Protein AF-A0A814AC63-F1 (afdb_monomer_lite)

Sequence (356 aa):
MIKWDLANIEVSRVNNSDFISLLNHLFNLCLITPLTIFFWASTWDIYYTYIYPNNLSLSCLITFLITNIILILSYFGEKKFQLYLDKHDKNSRKSIIFRLFYTYFLSLAYVAQWKTYWDVLNYYTYKFDYKYFIVLSIFSLFSYRYILKNSFQNYIRTCPFQLKIDHEFYTHFFVQNKIFYSKNENLQNLSNFLYFEIVDISISLFAWKGLWDLIDIGSLYLMNGSTFKSLFLTGLLGYSLYLCLIIFQAFLIRNKMCLIRRKIIEDLVYILSYLSIVAVWRTFWNGYDYFIFMIESRELIFLVTHFGIFILMVILKLDSSLYGPGGSNLIMENTYKYNQPVGKTNFDQLFEIKYF

Foldseek 3Di:
DDDDPLDPPPPPDDDCPPVVVVVLLCCQLVPVLLLLLLLLLLLLVLLCVPQPVPDLVNSLVVLQVVLLVLLLCCLVCFVVLLVVLVVDDLPDPVLLVVLLVNLLVLLSSLSSLLSSLLSVCCVVPVPDDLVVLVVLLVVLQVCCCPPPHVALVLLLLAPPSDFDQPPPSRNHDQDFDFPDDDPDSSVRSVVSSCCQSPPVSNSSSSNLVSLLSCLVVVLCVVVVNDLVSSLVVLQVQLVVLSVVLVVVVVVLVPDDDDPVVNRVVRRVSSVSSSSSSSSSSSSSSSVSVVVLVVDDPNNVVSVCSNVVSCVVCVVSRRSNSSSGSRRSSGDPDDDDPPPDPPDDDDDDDPDDPDDD

InterPro domains:
  IPR032751 Protein fuseless [PF15993] (21-321)
  IPR032751 Protein fuseless [PTHR35270] (15-355)

Structure (mmCIF, N/CA/C/O backbone):
data_AF-A0A814AC63-F1
#
_entry.id   AF-A0A814AC63-F1
#
loop_
_atom_site.group_PDB
_atom_site.id
_atom_site.type_symbol
_atom_site.label_atom_id
_atom_site.label_alt_id
_atom_site.label_comp_id
_atom_site.label_asym_id
_atom_site.label_entity_id
_atom_site.label_seq_id
_atom_site.pdbx_PDB_ins_code
_atom_site.Cartn_x
_atom_site.Cartn_y
_atom_site.Cartn_z
_atom_site.occupancy
_atom_site.B_iso_or_equiv
_atom_site.auth_seq_id
_atom_site.auth_comp_id
_atom_site.auth_asym_id
_atom_site.auth_atom_id
_atom_site.pdbx_PDB_model_num
ATOM 1 N N . MET A 1 1 ? -3.228 -1.794 29.848 1.00 22.11 1 MET A N 1
ATOM 2 C CA . MET A 1 1 ? -3.561 -3.171 29.422 1.00 22.11 1 MET A CA 1
ATOM 3 C C . MET A 1 1 ? -3.896 -3.106 27.937 1.00 22.11 1 MET A C 1
ATOM 5 O O . MET A 1 1 ? -5.006 -2.739 27.587 1.00 22.11 1 MET A O 1
ATOM 9 N N . ILE A 1 2 ? -2.890 -3.293 27.078 1.00 22.31 2 ILE A N 1
ATOM 10 C CA . ILE A 1 2 ? -3.008 -3.130 25.621 1.00 22.31 2 ILE A CA 1
ATOM 11 C C . ILE A 1 2 ? -3.702 -4.383 25.075 1.00 22.31 2 ILE A C 1
ATOM 13 O O . ILE A 1 2 ? -3.146 -5.481 25.153 1.00 22.31 2 ILE A O 1
ATOM 17 N N . LYS A 1 3 ? -4.948 -4.227 24.612 1.00 23.05 3 LYS A N 1
ATOM 18 C CA . LYS A 1 3 ? -5.662 -5.257 23.851 1.00 23.05 3 LYS A CA 1
ATOM 19 C C . LYS A 1 3 ? -4.982 -5.406 22.491 1.00 23.05 3 LYS A C 1
ATOM 21 O O . LYS A 1 3 ? -4.580 -4.429 21.871 1.00 23.05 3 LYS A O 1
ATOM 26 N N . TRP A 1 4 ? -4.812 -6.652 22.079 1.00 33.09 4 TRP A N 1
ATOM 27 C CA . TRP A 1 4 ? -4.297 -7.014 20.769 1.00 33.09 4 TRP A CA 1
ATOM 28 C C . TRP A 1 4 ? -5.382 -6.777 19.716 1.00 33.09 4 TRP A C 1
ATOM 30 O O . TRP A 1 4 ? -6.272 -7.605 19.587 1.00 33.09 4 TRP A O 1
ATOM 40 N N . ASP A 1 5 ? -5.279 -5.695 18.944 1.00 31.30 5 ASP A N 1
ATOM 41 C CA . ASP A 1 5 ? -6.142 -5.428 17.776 1.00 31.30 5 ASP A CA 1
ATOM 42 C C . ASP A 1 5 ? -5.474 -5.844 16.447 1.00 31.30 5 ASP A C 1
ATOM 44 O O . ASP A 1 5 ? -5.701 -5.246 15.400 1.00 31.30 5 ASP A O 1
ATOM 48 N N . LEU A 1 6 ? -4.622 -6.877 16.459 1.00 33.41 6 LEU A N 1
ATOM 49 C CA . LEU A 1 6 ? -4.152 -7.532 15.220 1.00 33.41 6 LEU A CA 1
ATOM 50 C C . LEU A 1 6 ? -5.062 -8.677 14.766 1.00 33.41 6 LEU A C 1
ATOM 52 O O . LEU A 1 6 ? -4.755 -9.373 13.806 1.00 33.41 6 LEU A O 1
ATOM 56 N N . ALA A 1 7 ? -6.193 -8.853 15.442 1.00 32.09 7 ALA A N 1
ATOM 57 C CA . ALA A 1 7 ? -7.259 -9.746 15.034 1.00 32.09 7 ALA A CA 1
ATOM 58 C C . ALA A 1 7 ? -8.585 -9.239 15.614 1.00 32.09 7 ALA A C 1
ATOM 60 O O . ALA A 1 7 ? -9.167 -9.882 16.480 1.00 32.09 7 ALA A O 1
ATOM 61 N N . ASN A 1 8 ? -9.098 -8.107 15.123 1.00 29.16 8 ASN A N 1
ATOM 62 C CA . ASN A 1 8 ? -10.546 -7.877 15.189 1.00 29.16 8 ASN A CA 1
ATOM 63 C C . ASN A 1 8 ? -11.221 -8.688 14.079 1.00 29.16 8 ASN A C 1
ATOM 65 O O . ASN A 1 8 ? -11.803 -8.160 13.141 1.00 29.16 8 ASN A O 1
ATOM 69 N N . ILE A 1 9 ? -11.101 -10.008 14.204 1.00 33.12 9 ILE A N 1
ATOM 70 C CA . ILE A 1 9 ? -12.209 -10.896 13.904 1.00 33.12 9 ILE A CA 1
ATOM 71 C C . ILE A 1 9 ? -12.752 -11.217 15.292 1.00 33.12 9 ILE A C 1
ATOM 73 O O . ILE A 1 9 ? -12.135 -11.979 16.037 1.00 33.12 9 ILE A O 1
ATOM 77 N N . GLU A 1 10 ? -13.864 -10.591 15.677 1.00 27.77 10 GLU A N 1
ATOM 78 C CA . GLU A 1 10 ? -14.644 -11.034 16.831 1.00 27.77 10 GLU A CA 1
ATOM 79 C C . GLU A 1 10 ? -15.161 -12.449 16.533 1.00 27.77 10 GLU A C 1
ATOM 81 O O . GLU A 1 10 ? -16.272 -12.659 16.049 1.00 27.77 10 GLU A O 1
ATOM 86 N N . VAL A 1 11 ? -14.318 -13.450 16.794 1.00 34.22 11 VAL A N 1
ATOM 87 C CA . VAL A 1 11 ? -14.690 -14.861 16.765 1.00 34.22 11 VAL A CA 1
ATOM 88 C C . VAL A 1 11 ? -15.545 -15.110 18.000 1.00 34.22 11 VAL A C 1
ATOM 90 O O . VAL A 1 11 ? -15.080 -15.517 19.067 1.00 34.22 11 VAL A O 1
ATOM 93 N N . SER A 1 12 ? -16.831 -14.819 17.862 1.00 28.48 12 SER A N 1
ATOM 94 C CA . SER A 1 12 ? -17.838 -15.269 18.803 1.00 28.48 12 SER A CA 1
ATOM 95 C C . SER A 1 12 ? -17.991 -16.796 18.695 1.00 28.48 12 SER A C 1
ATOM 97 O O . SER A 1 12 ? -18.466 -17.334 17.705 1.00 28.48 12 SER A O 1
ATOM 99 N N . ARG A 1 13 ? -17.597 -17.469 19.785 1.00 30.19 13 ARG A N 1
ATOM 100 C CA . ARG A 1 13 ? -18.026 -18.801 20.267 1.00 30.19 13 ARG A CA 1
ATOM 101 C C . ARG A 1 13 ? -17.606 -20.080 19.494 1.00 30.19 13 ARG A C 1
ATOM 103 O O . ARG A 1 13 ? -18.240 -20.499 18.542 1.00 30.19 13 ARG A O 1
ATOM 110 N N . VAL A 1 14 ? -16.673 -20.792 20.147 1.00 38.56 14 VAL A N 1
ATOM 111 C CA . VAL A 1 14 ? -16.626 -22.252 20.431 1.00 38.56 14 VAL A CA 1
ATOM 112 C C . VAL A 1 14 ? -16.228 -23.239 19.299 1.00 38.56 14 VAL A C 1
ATOM 114 O O . VAL A 1 14 ? -16.946 -23.485 18.341 1.00 38.56 14 VAL A O 1
ATOM 117 N N . ASN A 1 15 ? -15.079 -23.895 19.533 1.00 36.50 15 ASN A N 1
ATOM 118 C CA . ASN A 1 15 ? -14.587 -25.214 19.080 1.00 36.50 15 ASN A CA 1
ATOM 119 C C . ASN A 1 15 ? -14.191 -25.492 17.610 1.00 36.50 15 ASN A C 1
ATOM 121 O O . ASN A 1 15 ? -13.571 -26.525 17.383 1.00 36.50 15 ASN A O 1
ATOM 125 N N . ASN A 1 16 ? -14.393 -24.578 16.653 1.00 47.03 16 ASN A N 1
ATOM 126 C CA . ASN A 1 16 ? -13.862 -24.687 15.268 1.00 47.03 16 ASN A CA 1
ATOM 127 C C . ASN A 1 16 ? -12.927 -23.517 14.859 1.00 47.03 16 ASN A C 1
ATOM 129 O O . ASN A 1 16 ? -12.669 -23.290 13.675 1.00 47.03 16 ASN A O 1
ATOM 133 N N . SER A 1 17 ? -12.422 -22.748 15.831 1.00 66.62 17 SER A N 1
ATOM 134 C CA . SER A 1 17 ? -11.793 -21.434 15.611 1.00 66.62 17 SER A CA 1
ATOM 135 C C . SER A 1 17 ? -10.478 -21.465 14.834 1.00 66.62 17 SER A C 1
ATOM 137 O O . SER A 1 17 ? -10.251 -20.590 14.004 1.00 66.62 17 SER A O 1
ATOM 139 N N . ASP A 1 18 ? -9.617 -22.454 15.078 1.00 68.75 18 ASP A N 1
ATOM 140 C CA . ASP A 1 18 ? -8.245 -22.431 14.552 1.00 68.75 18 ASP A CA 1
ATOM 141 C C . ASP A 1 18 ? -8.218 -22.776 13.052 1.00 68.75 18 ASP A C 1
ATOM 143 O O . ASP A 1 18 ? -7.482 -22.156 12.287 1.00 68.75 18 ASP A O 1
ATOM 147 N N . PHE A 1 19 ? -9.084 -23.696 12.607 1.00 73.94 19 PHE A N 1
ATOM 148 C CA . PHE A 1 19 ? -9.216 -24.054 11.191 1.00 73.94 19 PHE A CA 1
ATOM 149 C C . PHE A 1 19 ? -9.880 -22.942 10.372 1.00 73.94 19 PHE A C 1
ATOM 151 O O . PHE A 1 19 ? -9.385 -22.594 9.305 1.00 73.94 19 PHE A O 1
ATOM 158 N N . ILE A 1 20 ? -10.957 -22.334 10.883 1.00 78.94 20 ILE A N 1
ATOM 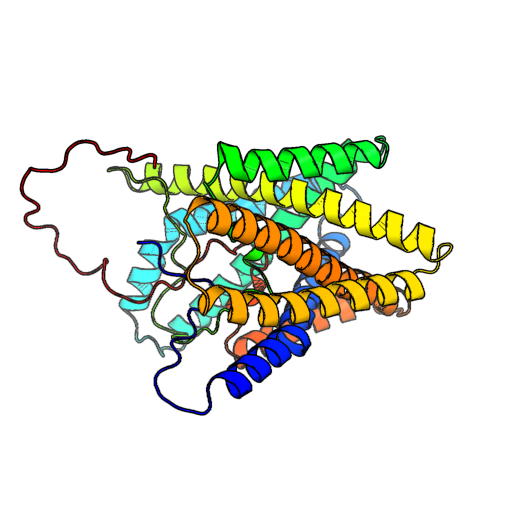159 C CA . ILE A 1 20 ? -11.605 -21.189 10.222 1.00 78.94 20 ILE A CA 1
ATOM 160 C C . ILE A 1 20 ? -10.644 -19.995 10.162 1.00 78.94 20 ILE A C 1
ATOM 162 O O . ILE A 1 20 ? -10.550 -19.333 9.132 1.00 78.94 20 ILE A O 1
ATOM 166 N N . SER A 1 21 ? -9.880 -19.750 11.230 1.00 75.56 21 SER A N 1
ATOM 167 C CA . SER A 1 21 ? -8.839 -18.720 11.246 1.00 75.56 21 SER A CA 1
ATOM 168 C C . SER A 1 21 ? -7.766 -18.983 10.185 1.00 75.56 21 SER A C 1
ATOM 170 O O . SER A 1 21 ? -7.445 -18.096 9.394 1.00 75.56 21 SER A O 1
ATOM 172 N N . LEU A 1 22 ? -7.270 -20.222 10.088 1.00 78.88 22 LEU A N 1
ATOM 173 C CA . LEU A 1 22 ? -6.313 -20.613 9.054 1.00 78.88 22 LEU A CA 1
ATOM 174 C C . LEU A 1 22 ? -6.887 -20.424 7.643 1.00 78.88 22 LEU A C 1
ATOM 176 O O . LEU A 1 22 ? -6.205 -19.875 6.781 1.00 78.88 22 LEU A O 1
ATOM 180 N N . LEU A 1 23 ? -8.138 -20.826 7.407 1.00 83.19 23 LEU A N 1
ATOM 181 C CA . LEU A 1 23 ? -8.813 -20.613 6.125 1.00 83.19 23 LEU A CA 1
ATOM 182 C C . LEU A 1 23 ? -8.952 -19.126 5.789 1.00 83.19 23 LEU A C 1
ATOM 184 O O . LEU A 1 23 ? -8.709 -18.751 4.646 1.00 83.19 23 LEU A O 1
ATOM 188 N N . ASN A 1 24 ? -9.269 -18.272 6.763 1.00 83.00 24 ASN A N 1
ATOM 189 C CA . ASN A 1 24 ? -9.330 -16.823 6.561 1.00 83.00 24 ASN A CA 1
ATOM 190 C C . ASN A 1 24 ? -7.955 -16.244 6.199 1.00 83.00 24 ASN A C 1
ATOM 192 O O . ASN A 1 24 ? -7.860 -15.403 5.305 1.00 83.00 24 ASN A O 1
ATOM 196 N N . HIS A 1 25 ? -6.883 -16.719 6.840 1.00 83.31 25 HIS A N 1
ATOM 197 C CA . HIS A 1 25 ? -5.517 -16.334 6.489 1.00 83.31 25 HIS A CA 1
ATOM 198 C C . HIS A 1 25 ? -5.140 -16.778 5.074 1.00 83.31 25 HIS A C 1
ATOM 200 O O . HIS A 1 25 ? -4.595 -15.981 4.315 1.00 83.31 25 HIS A O 1
ATOM 206 N N . LEU A 1 26 ? -5.470 -18.014 4.689 1.00 86.25 26 LEU A N 1
ATOM 207 C CA . LEU A 1 26 ? -5.233 -18.517 3.334 1.00 86.25 26 LEU A CA 1
ATOM 208 C C . LEU A 1 26 ? -6.054 -17.747 2.297 1.00 86.25 26 LEU A C 1
ATOM 210 O O . LEU A 1 26 ? -5.523 -17.365 1.261 1.00 86.25 26 LEU A O 1
ATOM 214 N N . PHE A 1 27 ? -7.319 -17.449 2.588 1.00 86.88 27 PHE A N 1
ATOM 215 C CA . PHE A 1 27 ? -8.171 -16.632 1.729 1.00 86.88 27 PHE A CA 1
ATOM 216 C C . PHE A 1 27 ? -7.593 -15.221 1.538 1.00 86.88 27 PHE A C 1
ATOM 218 O O . PHE A 1 27 ? -7.479 -14.742 0.408 1.00 86.88 27 PHE A O 1
ATOM 225 N N . ASN A 1 28 ? -7.145 -14.576 2.619 1.00 86.06 28 ASN A N 1
ATOM 226 C CA . ASN A 1 28 ? -6.517 -13.259 2.540 1.00 86.06 28 ASN A CA 1
ATOM 227 C C . ASN A 1 28 ? -5.204 -13.294 1.746 1.00 86.06 28 ASN A C 1
ATOM 229 O O . ASN A 1 28 ? -4.948 -12.429 0.911 1.00 86.06 28 ASN A O 1
ATOM 233 N N . LEU A 1 29 ? -4.374 -14.306 1.985 1.00 87.38 29 LEU A N 1
ATOM 234 C CA . LEU A 1 29 ? -3.059 -14.445 1.370 1.00 87.38 29 LEU A CA 1
ATOM 235 C C . LEU A 1 29 ? -3.131 -14.846 -0.116 1.00 87.38 29 LEU A C 1
ATOM 237 O O . LEU A 1 29 ? -2.311 -14.392 -0.911 1.00 87.38 29 LEU A O 1
ATOM 241 N N . CYS A 1 30 ? -4.083 -15.700 -0.498 1.00 90.00 30 CYS A N 1
ATOM 242 C CA . CYS A 1 30 ? -4.186 -16.253 -1.852 1.00 90.00 30 CYS A CA 1
ATOM 243 C C . CYS A 1 30 ? -5.132 -15.477 -2.769 1.00 90.00 30 CYS A C 1
ATOM 245 O O . CYS A 1 30 ? -4.968 -15.561 -3.983 1.00 90.00 30 CYS A O 1
ATOM 247 N N . LEU A 1 31 ? -6.114 -14.749 -2.226 1.00 90.94 31 LEU A N 1
ATOM 248 C CA . LEU A 1 31 ? -7.101 -14.030 -3.035 1.00 90.94 31 LEU A CA 1
ATOM 249 C C . LEU A 1 31 ? -7.038 -12.521 -2.813 1.00 90.94 31 LEU A C 1
ATOM 251 O O . LEU A 1 31 ? -6.791 -11.771 -3.752 1.00 90.94 31 LEU A O 1
ATOM 255 N N . ILE A 1 32 ? -7.216 -12.062 -1.576 1.00 89.62 32 ILE A N 1
ATOM 256 C CA . ILE A 1 32 ? -7.397 -10.627 -1.306 1.00 89.62 32 ILE A CA 1
ATOM 257 C C . ILE A 1 32 ? -6.100 -9.840 -1.496 1.00 89.62 32 ILE A C 1
ATOM 259 O O . ILE A 1 32 ? -6.108 -8.764 -2.094 1.00 89.62 32 ILE A O 1
ATOM 263 N N . THR A 1 33 ? -4.975 -10.401 -1.052 1.00 90.88 33 THR A N 1
ATOM 264 C CA . THR A 1 33 ? -3.646 -9.802 -1.229 1.00 90.88 33 THR A CA 1
ATOM 265 C C . THR A 1 33 ? -3.295 -9.639 -2.712 1.00 90.88 33 THR A C 1
ATOM 267 O O . THR A 1 33 ? -3.044 -8.501 -3.110 1.00 90.88 33 THR A O 1
ATOM 270 N N . PRO A 1 34 ? -3.350 -10.685 -3.567 1.00 94.62 34 PRO A N 1
ATOM 271 C CA . PRO A 1 34 ? -3.095 -10.522 -5.000 1.00 94.62 34 PRO A CA 1
ATOM 272 C C . PRO A 1 34 ? -4.040 -9.536 -5.683 1.00 94.62 34 PRO A C 1
ATOM 274 O O . PRO A 1 34 ? -3.576 -8.694 -6.443 1.00 94.62 34 PRO A O 1
ATOM 277 N N . LEU A 1 35 ? -5.345 -9.588 -5.382 1.00 94.50 35 LEU A N 1
ATOM 278 C CA . LEU A 1 35 ? -6.317 -8.650 -5.952 1.00 94.50 35 LEU A CA 1
ATOM 279 C C . LEU A 1 35 ? -5.962 -7.202 -5.598 1.00 94.50 35 LEU A C 1
ATOM 281 O O . LEU A 1 35 ? -5.891 -6.349 -6.477 1.00 94.50 35 LEU A O 1
ATOM 285 N N . THR A 1 36 ? -5.661 -6.930 -4.329 1.00 92.75 36 THR A N 1
ATOM 286 C CA . THR A 1 36 ? -5.261 -5.590 -3.879 1.00 92.75 36 THR A CA 1
ATOM 287 C C . THR A 1 36 ? -3.994 -5.115 -4.593 1.00 92.75 36 THR A C 1
ATOM 289 O O . THR A 1 36 ? -3.945 -3.976 -5.056 1.00 92.75 36 THR A O 1
ATOM 292 N N . ILE A 1 37 ? -2.990 -5.988 -4.738 1.00 94.62 37 ILE A N 1
ATOM 293 C CA . ILE A 1 37 ? -1.728 -5.655 -5.411 1.00 94.62 37 ILE A CA 1
ATOM 294 C C . ILE A 1 37 ? -1.949 -5.392 -6.903 1.00 94.62 37 ILE A C 1
ATOM 296 O O . ILE A 1 37 ? -1.436 -4.409 -7.420 1.00 94.62 37 ILE A O 1
ATOM 300 N N . PHE A 1 38 ? -2.742 -6.211 -7.595 1.00 96.12 38 PHE A N 1
ATOM 301 C CA . PHE A 1 38 ? -3.047 -6.007 -9.013 1.00 96.12 38 PHE A CA 1
ATOM 302 C C . PHE A 1 38 ? -3.888 -4.751 -9.257 1.00 96.12 38 PHE A C 1
ATOM 304 O O . PHE A 1 38 ? -3.668 -4.053 -10.247 1.00 96.12 38 PHE A O 1
ATOM 311 N N . PHE A 1 39 ? -4.812 -4.409 -8.353 1.00 95.62 39 PHE A N 1
ATOM 312 C CA . PHE A 1 39 ? -5.498 -3.117 -8.398 1.00 95.62 39 PHE A CA 1
ATOM 313 C C . PHE A 1 39 ? -4.497 -1.968 -8.266 1.00 95.62 39 PHE A C 1
ATOM 315 O O . PHE A 1 39 ? -4.532 -1.034 -9.062 1.00 95.62 39 PHE A O 1
ATOM 322 N N . TRP A 1 40 ? -3.577 -2.041 -7.304 1.00 95.25 40 TRP A N 1
ATOM 323 C CA . TRP A 1 40 ? -2.551 -1.016 -7.126 1.00 95.25 40 TRP A CA 1
ATOM 324 C C . TRP A 1 40 ? -1.628 -0.895 -8.342 1.00 95.25 40 TRP A C 1
ATOM 326 O O . TRP A 1 40 ? -1.465 0.213 -8.845 1.00 95.25 40 TRP A O 1
ATOM 336 N N . ALA A 1 41 ? -1.085 -2.009 -8.838 1.00 95.12 41 ALA A N 1
ATOM 337 C CA . ALA A 1 41 ? -0.183 -2.039 -9.987 1.00 95.12 41 ALA A CA 1
ATOM 338 C C . ALA A 1 41 ? -0.858 -1.480 -11.248 1.00 95.12 41 ALA A C 1
ATOM 340 O O . ALA A 1 41 ? -0.372 -0.517 -11.833 1.00 95.12 41 ALA A O 1
ATOM 341 N N . SER A 1 42 ? -2.060 -1.966 -11.579 1.00 95.81 42 SER A N 1
ATOM 342 C CA . SER A 1 42 ? -2.832 -1.449 -12.718 1.00 95.81 42 SER A CA 1
ATOM 343 C C . SER A 1 42 ? -3.158 0.043 -12.601 1.00 95.81 42 SER A C 1
ATOM 345 O O . SER A 1 42 ? -3.047 0.780 -13.577 1.00 95.81 42 SER A O 1
ATOM 347 N N . THR A 1 43 ? -3.532 0.521 -11.410 1.00 95.69 43 THR A N 1
ATOM 348 C CA . THR A 1 43 ? -3.801 1.949 -11.165 1.00 95.69 43 THR A CA 1
ATOM 349 C C . THR A 1 43 ? -2.537 2.791 -11.340 1.00 95.69 43 THR A C 1
ATOM 351 O O . THR A 1 43 ? -2.579 3.882 -11.910 1.00 95.69 43 THR A O 1
ATOM 354 N N . TRP A 1 44 ? -1.403 2.282 -10.864 1.00 94.50 44 TRP A N 1
ATOM 355 C CA . TRP A 1 44 ? -0.105 2.928 -11.000 1.00 94.50 44 TRP A CA 1
ATOM 356 C C . TRP A 1 44 ? 0.301 3.062 -12.475 1.00 94.50 44 TRP A C 1
ATOM 358 O O . TRP A 1 44 ? 0.721 4.142 -12.901 1.00 94.50 44 TRP A O 1
ATOM 368 N N . ASP A 1 45 ? 0.081 2.017 -13.274 1.00 93.56 45 ASP A N 1
ATOM 369 C CA . ASP A 1 45 ? 0.340 2.021 -14.717 1.00 93.56 45 ASP A CA 1
ATOM 370 C C . ASP A 1 45 ? -0.619 2.926 -15.500 1.00 93.56 45 ASP A C 1
ATOM 372 O O . ASP A 1 45 ? -0.197 3.620 -16.429 1.00 93.56 45 ASP A O 1
ATOM 376 N N . ILE A 1 46 ? -1.893 3.005 -15.098 1.00 94.44 46 ILE A N 1
ATOM 377 C CA . ILE A 1 46 ? -2.853 3.989 -15.632 1.00 94.44 46 ILE A CA 1
ATOM 378 C C . ILE A 1 46 ? -2.308 5.406 -15.433 1.00 94.44 46 ILE A C 1
ATOM 380 O O . ILE A 1 46 ? -2.356 6.220 -16.359 1.00 94.44 46 ILE A O 1
ATOM 384 N N . TYR A 1 47 ? -1.744 5.710 -14.261 1.00 93.56 47 TYR A N 1
ATOM 385 C CA . TYR A 1 47 ? -1.140 7.017 -14.020 1.00 93.56 47 TYR A CA 1
ATOM 386 C C . TYR A 1 47 ? 0.079 7.280 -14.901 1.00 93.56 47 TYR A C 1
ATOM 388 O O . TYR A 1 47 ? 0.186 8.381 -15.439 1.00 93.56 47 TYR A O 1
ATOM 396 N N . TYR A 1 48 ? 0.972 6.306 -15.096 1.00 91.06 48 TYR A N 1
ATOM 397 C CA . TYR A 1 48 ? 2.096 6.485 -16.023 1.00 91.06 48 TYR A CA 1
ATOM 398 C C . TYR A 1 48 ? 1.653 6.638 -17.478 1.00 91.06 48 TYR A C 1
ATOM 400 O O . TYR A 1 48 ? 2.275 7.393 -18.219 1.00 91.06 48 TYR A O 1
ATOM 408 N N . THR A 1 49 ? 0.580 5.959 -17.878 1.00 91.38 49 THR A N 1
ATOM 409 C CA . THR A 1 49 ? 0.083 5.977 -19.257 1.00 91.38 49 THR A CA 1
ATOM 410 C C . THR A 1 49 ? -0.623 7.295 -19.579 1.00 91.38 49 THR A C 1
ATOM 412 O O . THR A 1 49 ? -0.356 7.907 -20.613 1.00 91.38 49 THR A O 1
ATOM 415 N N . TYR A 1 50 ? -1.503 7.769 -18.690 1.00 90.56 50 TYR A N 1
ATOM 416 C CA . TYR A 1 50 ? -2.413 8.877 -18.997 1.00 90.56 50 TYR A CA 1
ATOM 417 C C . TYR A 1 50 ? -2.055 10.217 -18.331 1.00 90.56 50 TYR A C 1
ATOM 419 O O . TYR A 1 50 ? -2.472 11.261 -18.836 1.00 90.56 50 TYR A O 1
ATOM 427 N N . ILE A 1 51 ? -1.282 10.249 -17.235 1.00 88.81 51 ILE A N 1
ATOM 428 C CA . ILE A 1 51 ? -0.935 11.507 -16.543 1.00 88.81 51 ILE A CA 1
ATOM 429 C C . ILE A 1 51 ? 0.468 11.975 -16.935 1.00 88.81 51 ILE A C 1
ATOM 431 O O . ILE A 1 51 ? 1.462 11.607 -16.309 1.00 88.81 51 ILE A O 1
ATOM 435 N N . TYR A 1 52 ? 0.535 12.867 -17.929 1.00 84.38 52 TYR A N 1
ATOM 436 C CA . TYR A 1 52 ? 1.767 13.536 -18.382 1.00 84.38 52 TYR A CA 1
ATOM 437 C C . TYR A 1 52 ? 2.969 12.580 -18.550 1.00 84.38 52 TYR A C 1
ATOM 439 O O . TYR A 1 52 ? 4.017 12.808 -17.938 1.00 84.38 52 TYR A O 1
ATOM 447 N N . PRO A 1 53 ? 2.860 11.548 -19.411 1.00 84.94 53 PRO A N 1
ATOM 448 C CA . PRO A 1 53 ? 3.874 10.492 -19.549 1.00 84.94 53 PRO A CA 1
ATOM 449 C C . PRO A 1 53 ? 5.277 11.023 -19.889 1.00 84.94 53 PRO A C 1
ATOM 451 O O . PRO A 1 53 ? 6.285 10.457 -19.482 1.00 84.94 53 PRO A O 1
ATOM 454 N N . ASN A 1 54 ? 5.355 12.153 -20.598 1.00 88.75 54 ASN A N 1
ATOM 455 C CA . ASN A 1 54 ? 6.616 12.714 -21.091 1.00 88.75 54 ASN A CA 1
ATOM 456 C C . ASN A 1 54 ? 7.314 13.663 -20.103 1.00 88.75 54 ASN A C 1
ATOM 458 O O . ASN A 1 54 ? 8.415 14.132 -20.383 1.00 88.75 54 ASN A O 1
ATOM 462 N N . ASN A 1 55 ? 6.681 14.009 -18.979 1.00 89.38 55 ASN A N 1
ATOM 463 C CA . ASN A 1 55 ? 7.244 14.955 -18.018 1.00 89.38 55 ASN A CA 1
ATOM 464 C C . ASN A 1 55 ? 6.987 14.483 -16.587 1.00 89.38 55 ASN A C 1
ATOM 466 O O . ASN A 1 55 ? 5.966 14.817 -15.983 1.00 89.38 55 ASN A O 1
ATOM 470 N N . LEU A 1 56 ? 7.955 13.739 -16.045 1.00 87.69 56 LEU A N 1
ATOM 471 C CA . LEU A 1 56 ? 7.881 13.173 -14.699 1.00 87.69 56 LEU A CA 1
ATOM 472 C C . LEU A 1 56 ? 7.636 14.251 -13.635 1.00 87.69 56 LEU A C 1
ATOM 474 O O . LEU A 1 56 ? 6.766 14.081 -12.789 1.00 87.69 56 LEU A O 1
ATOM 478 N N . SER A 1 57 ? 8.340 15.384 -13.701 1.00 89.31 57 SER A N 1
ATOM 479 C CA . SER A 1 57 ? 8.202 16.465 -12.715 1.00 89.31 57 SER A CA 1
ATOM 480 C C . SER A 1 57 ? 6.787 17.044 -12.693 1.00 89.31 57 SER A C 1
ATOM 482 O O . SER A 1 57 ? 6.218 17.254 -11.622 1.00 89.31 57 SER A O 1
ATOM 484 N N . LEU A 1 58 ? 6.202 17.273 -13.873 1.00 90.00 58 LEU A N 1
ATOM 485 C CA . LEU A 1 58 ? 4.836 17.776 -13.997 1.00 90.00 58 LEU A CA 1
ATOM 486 C C . LEU A 1 58 ? 3.807 16.718 -13.571 1.00 90.00 58 LEU A C 1
ATOM 488 O O . LEU A 1 58 ? 2.857 17.050 -12.864 1.00 90.00 58 LEU A O 1
ATOM 492 N N . SER A 1 59 ? 4.023 15.452 -13.949 1.00 90.56 59 SER A N 1
ATOM 493 C CA . SER A 1 59 ? 3.180 14.324 -13.537 1.00 90.56 59 SER A CA 1
ATOM 494 C C . SER A 1 59 ? 3.149 14.197 -12.012 1.00 90.56 59 SER A C 1
ATOM 496 O O . SER A 1 59 ? 2.067 14.173 -11.424 1.00 90.56 59 SER A O 1
ATOM 498 N N . CYS A 1 60 ? 4.314 14.220 -11.355 1.00 90.25 60 CYS A N 1
ATOM 499 C CA . CYS A 1 60 ? 4.424 14.196 -9.898 1.00 90.25 60 CYS A CA 1
ATOM 500 C C . CYS A 1 60 ? 3.731 15.402 -9.263 1.00 90.25 60 CYS A C 1
ATOM 502 O O . CYS A 1 60 ? 2.926 15.227 -8.358 1.00 90.25 60 CYS A O 1
ATOM 504 N N . LEU A 1 61 ? 3.981 16.625 -9.740 1.00 90.81 61 LEU A N 1
ATOM 505 C CA . LEU A 1 61 ? 3.372 17.823 -9.155 1.00 90.81 61 LEU A CA 1
ATOM 506 C C . LEU A 1 61 ? 1.839 17.782 -9.224 1.00 90.81 61 LEU A C 1
ATOM 508 O O . LEU A 1 61 ? 1.164 18.053 -8.233 1.00 90.81 61 LEU A O 1
ATOM 512 N N . ILE A 1 62 ? 1.281 17.429 -10.382 1.00 91.31 62 ILE A N 1
ATOM 513 C CA . ILE A 1 62 ? -0.171 17.390 -10.584 1.00 91.31 62 ILE A CA 1
ATOM 514 C C . ILE A 1 62 ? -0.798 16.257 -9.776 1.00 91.31 62 ILE A C 1
ATOM 516 O O . ILE A 1 62 ? -1.791 16.480 -9.082 1.00 91.31 62 ILE A O 1
ATOM 520 N N . THR A 1 63 ? -0.189 15.070 -9.805 1.00 91.69 63 THR A N 1
ATOM 521 C CA . THR A 1 63 ? -0.649 13.917 -9.021 1.00 91.69 63 THR A CA 1
ATOM 522 C C . THR A 1 63 ? -0.609 14.236 -7.526 1.00 91.69 63 THR A C 1
ATOM 524 O O . THR A 1 63 ? -1.594 13.996 -6.830 1.00 91.69 63 THR A O 1
ATOM 527 N N . PHE A 1 64 ? 0.460 14.876 -7.041 1.00 91.50 64 PHE A N 1
ATOM 528 C CA . PHE A 1 64 ? 0.585 15.342 -5.660 1.00 91.50 64 PHE A CA 1
ATOM 529 C C . PHE A 1 64 ? -0.534 16.315 -5.280 1.00 91.50 64 PHE A C 1
ATOM 531 O O . PHE A 1 64 ? -1.198 16.116 -4.264 1.00 91.50 64 PHE A O 1
ATOM 538 N N . LEU A 1 65 ? -0.763 17.358 -6.084 1.00 93.00 65 LEU A N 1
ATOM 539 C CA . LEU A 1 65 ? -1.764 18.383 -5.785 1.00 93.00 65 LEU A CA 1
ATOM 540 C C . LEU A 1 65 ? -3.179 17.804 -5.757 1.00 93.00 65 LEU A C 1
ATOM 542 O O . LEU A 1 65 ? -3.890 17.999 -4.773 1.00 93.00 65 LEU A O 1
ATOM 546 N N . ILE A 1 66 ? -3.575 17.061 -6.795 1.00 92.12 66 ILE A N 1
ATOM 547 C CA . ILE A 1 66 ? -4.911 16.452 -6.884 1.00 92.12 66 ILE A CA 1
ATOM 548 C C . ILE A 1 66 ? -5.147 15.521 -5.695 1.00 92.12 66 ILE A C 1
ATOM 550 O O . ILE A 1 66 ? -6.178 15.602 -5.029 1.00 92.12 66 ILE A O 1
ATOM 554 N N . THR A 1 67 ? -4.164 14.680 -5.391 1.00 92.25 67 THR A N 1
ATOM 555 C CA . THR A 1 67 ? -4.249 13.710 -4.300 1.00 92.25 67 THR A CA 1
ATOM 556 C C . THR A 1 67 ? -4.404 14.384 -2.944 1.00 92.25 67 THR A C 1
ATOM 558 O O . THR A 1 67 ? -5.325 14.061 -2.197 1.00 92.25 67 THR A O 1
ATOM 561 N N . ASN A 1 68 ? -3.559 15.371 -2.634 1.00 91.50 68 ASN A N 1
ATOM 562 C CA . ASN A 1 68 ? -3.637 16.086 -1.361 1.00 91.50 68 ASN A CA 1
ATOM 563 C C . ASN A 1 68 ? -4.929 16.904 -1.238 1.00 91.50 68 ASN A C 1
ATOM 565 O O . ASN A 1 68 ? -5.443 17.042 -0.132 1.00 91.50 68 ASN A O 1
ATOM 569 N N . ILE A 1 69 ? -5.491 17.400 -2.348 1.00 93.69 69 ILE A N 1
ATOM 570 C CA . ILE A 1 69 ? -6.812 18.044 -2.356 1.00 93.69 69 ILE A CA 1
ATOM 571 C C . ILE A 1 69 ? -7.913 17.031 -2.015 1.00 93.69 69 ILE A C 1
ATOM 573 O O . ILE A 1 69 ? -8.764 17.321 -1.178 1.00 93.69 69 ILE A O 1
ATOM 577 N N . ILE A 1 70 ? -7.907 15.839 -2.616 1.00 91.88 70 ILE A N 1
ATOM 578 C CA . ILE A 1 70 ? -8.904 14.799 -2.308 1.00 91.88 70 ILE A CA 1
ATOM 579 C C . ILE A 1 70 ? -8.810 14.392 -0.832 1.00 91.88 70 ILE A C 1
ATOM 581 O O . ILE A 1 70 ? -9.827 14.358 -0.137 1.00 91.88 70 ILE A O 1
ATOM 585 N N . LEU A 1 71 ? -7.594 14.148 -0.339 1.00 90.19 71 LEU A N 1
ATOM 586 C CA . LEU A 1 71 ? -7.354 13.735 1.042 1.00 90.19 71 LEU A CA 1
ATOM 587 C C . LEU A 1 71 ? -7.713 14.847 2.035 1.00 90.19 71 LEU A C 1
ATOM 589 O O . LEU A 1 71 ? -8.444 14.605 2.987 1.00 90.19 71 LEU A O 1
ATOM 593 N N . ILE A 1 72 ? -7.307 16.101 1.822 1.00 91.50 72 ILE A N 1
ATOM 594 C CA . ILE A 1 72 ? -7.695 17.171 2.753 1.00 91.50 72 ILE A CA 1
ATOM 595 C C . ILE A 1 72 ? -9.219 17.370 2.761 1.00 91.50 72 ILE A C 1
ATOM 597 O O . ILE A 1 72 ? -9.817 17.543 3.823 1.00 91.50 72 ILE A O 1
ATOM 601 N N . LEU A 1 73 ? -9.887 17.262 1.608 1.00 90.69 73 LEU A N 1
ATOM 602 C CA . LEU A 1 73 ? -11.347 17.303 1.549 1.00 90.69 73 LEU A CA 1
ATOM 603 C C . LEU A 1 73 ? -11.985 16.137 2.308 1.00 90.69 73 LEU A C 1
ATOM 605 O O . LEU A 1 73 ? -13.041 16.334 2.910 1.00 90.69 73 LEU A O 1
ATOM 609 N N . SER A 1 74 ? -11.356 14.959 2.346 1.00 87.06 74 SER A N 1
ATOM 610 C CA . SER A 1 74 ? -11.841 13.847 3.161 1.00 87.06 74 SER A CA 1
ATOM 611 C C . SER A 1 74 ? -11.729 14.160 4.660 1.00 87.06 74 SER A C 1
ATOM 613 O O . SER A 1 74 ? -12.729 14.000 5.355 1.00 87.06 74 SER A O 1
ATOM 615 N N . TYR A 1 75 ? -10.615 14.741 5.132 1.00 86.38 75 TYR A N 1
ATOM 616 C CA . TYR A 1 75 ? -10.429 15.165 6.537 1.00 86.38 75 TYR A CA 1
ATOM 617 C C . TYR A 1 75 ? -11.457 16.203 7.004 1.00 86.38 75 TYR A C 1
ATOM 619 O O . TYR A 1 75 ? -11.984 16.123 8.115 1.00 86.38 75 TYR A O 1
ATOM 627 N N . PHE A 1 76 ? -11.756 17.203 6.174 1.00 89.00 76 PHE A N 1
ATOM 628 C CA . PHE A 1 76 ? -12.714 18.258 6.528 1.00 89.00 76 PHE A CA 1
ATOM 629 C C . PHE A 1 76 ? -14.173 17.879 6.227 1.00 89.00 76 PHE A C 1
ATOM 631 O O . PHE A 1 76 ? -15.100 18.450 6.812 1.00 89.00 76 PHE A O 1
ATOM 638 N N . GLY A 1 77 ? -14.385 16.943 5.303 1.00 84.88 77 GLY A N 1
ATOM 639 C CA . GLY A 1 77 ? -15.696 16.498 4.844 1.00 84.88 77 GLY A CA 1
ATOM 640 C C . GLY A 1 77 ? -16.283 15.344 5.650 1.00 84.88 77 GLY A C 1
ATOM 641 O O . GLY A 1 77 ? -17.506 15.262 5.736 1.00 84.88 77 GLY A O 1
ATOM 642 N N . GLU A 1 78 ? -15.453 14.506 6.283 1.00 79.94 78 GLU A N 1
ATOM 643 C CA . GLU A 1 78 ? -15.836 13.247 6.948 1.00 79.94 78 GLU A CA 1
ATOM 644 C C . GLU A 1 78 ? -17.125 13.368 7.777 1.00 79.94 78 GLU A C 1
ATOM 646 O O . GLU A 1 78 ? -18.133 12.729 7.478 1.00 79.94 78 GLU A O 1
ATOM 651 N N . LYS A 1 79 ? -17.140 14.266 8.770 1.00 78.25 79 LYS A N 1
ATOM 652 C CA . LYS A 1 79 ? -18.288 14.462 9.669 1.00 78.25 79 LYS A CA 1
ATOM 653 C C . LYS A 1 79 ? -19.533 14.955 8.936 1.00 78.25 79 LYS A C 1
ATOM 655 O O . LYS A 1 79 ? -20.644 14.542 9.254 1.00 78.25 79 LYS A O 1
ATOM 660 N N . LYS A 1 80 ? -19.371 15.849 7.956 1.00 81.94 80 LYS A N 1
ATOM 661 C CA . LYS A 1 80 ? -20.500 16.382 7.177 1.00 81.94 80 LYS A CA 1
ATOM 662 C C . LYS A 1 80 ? -21.095 15.305 6.279 1.00 81.94 80 LYS A C 1
ATOM 664 O O . LYS A 1 80 ? -22.316 15.203 6.200 1.00 81.94 80 LYS A O 1
ATOM 669 N N . PHE A 1 81 ? -20.249 14.500 5.639 1.00 79.94 81 PHE A N 1
ATOM 670 C CA . PHE A 1 81 ? -20.680 13.382 4.810 1.00 79.94 81 PHE A CA 1
ATOM 671 C C . PHE A 1 81 ? -21.377 12.317 5.652 1.00 79.94 81 PHE A C 1
ATOM 673 O O . PHE A 1 81 ? -22.472 11.893 5.287 1.00 79.94 81 PHE A O 1
ATOM 680 N N . GLN A 1 82 ? -20.823 11.972 6.817 1.00 76.19 82 GLN A N 1
ATOM 681 C CA . GLN A 1 82 ? -21.447 11.046 7.761 1.00 76.19 82 GLN A CA 1
ATOM 682 C C . GLN A 1 82 ? -22.829 11.535 8.199 1.00 76.19 82 GLN A C 1
ATOM 684 O O . GLN A 1 82 ? -23.805 10.815 8.025 1.00 76.19 82 GLN A O 1
ATOM 689 N N . LEU A 1 83 ? -22.950 12.788 8.648 1.00 77.81 83 LEU A N 1
ATOM 690 C CA . LEU A 1 83 ? -24.239 13.368 9.040 1.00 77.81 83 LEU A CA 1
ATOM 691 C C . LEU A 1 83 ? -25.246 13.442 7.883 1.00 77.81 83 LEU A C 1
ATOM 693 O O . LEU A 1 83 ? -26.450 13.350 8.113 1.00 77.81 83 LEU A O 1
ATOM 697 N N . TYR A 1 84 ? -24.784 13.656 6.649 1.00 79.50 84 TYR A N 1
ATOM 698 C CA . TYR A 1 84 ? -25.651 13.643 5.472 1.00 79.50 84 TYR A CA 1
ATOM 699 C C . TYR A 1 84 ? -26.182 12.235 5.187 1.00 79.50 84 TYR A C 1
ATOM 701 O O . TYR A 1 84 ? -27.378 12.074 4.950 1.00 79.50 84 TYR A O 1
ATOM 709 N N . LEU A 1 85 ? -25.324 11.215 5.252 1.00 74.12 85 LEU A N 1
ATOM 710 C CA . LEU A 1 85 ? -25.739 9.833 5.027 1.00 74.12 85 LEU A CA 1
ATOM 711 C C . LEU A 1 85 ? -26.573 9.265 6.173 1.00 74.12 85 LEU A C 1
ATOM 713 O O . LEU A 1 85 ? -27.504 8.523 5.891 1.00 74.12 85 LEU A O 1
ATOM 717 N N . ASP A 1 86 ? -26.312 9.653 7.421 1.00 73.62 86 ASP A N 1
ATOM 718 C CA . ASP A 1 86 ? -27.102 9.227 8.586 1.00 73.62 86 ASP A CA 1
ATOM 719 C C . ASP A 1 86 ? -28.546 9.750 8.544 1.00 73.62 86 ASP A C 1
ATOM 721 O O . ASP A 1 86 ? -29.447 9.146 9.121 1.00 73.62 86 ASP A O 1
ATOM 725 N N . LYS A 1 87 ? -28.788 10.864 7.838 1.00 75.75 87 LYS A N 1
ATOM 726 C CA . LYS A 1 87 ? -30.142 11.383 7.576 1.00 75.75 87 LYS A CA 1
ATOM 727 C C . LYS A 1 87 ? -30.898 10.583 6.517 1.00 75.75 87 LYS A C 1
ATOM 729 O O . LYS A 1 87 ? -32.117 10.714 6.417 1.00 75.75 87 LYS A O 1
ATOM 734 N N . HIS A 1 88 ? -30.193 9.816 5.695 1.00 71.81 88 HIS A N 1
ATOM 735 C CA . HIS A 1 88 ? -30.782 8.975 4.667 1.00 71.81 88 HIS A CA 1
ATOM 736 C C . HIS A 1 88 ? -30.832 7.522 5.139 1.00 71.81 88 HIS A C 1
ATOM 738 O O . HIS A 1 88 ? -30.063 7.097 5.996 1.00 71.81 88 HIS A O 1
ATOM 744 N N . ASP A 1 89 ? -31.745 6.734 4.569 1.00 70.06 89 ASP A N 1
ATOM 745 C CA . ASP A 1 89 ? -31.740 5.299 4.828 1.00 70.06 89 ASP A CA 1
ATOM 746 C C . ASP A 1 89 ? -30.386 4.717 4.388 1.00 70.06 89 ASP A C 1
ATOM 748 O O . ASP A 1 89 ? -29.910 4.983 3.273 1.00 70.06 89 ASP A O 1
ATOM 752 N N . LYS A 1 90 ? -29.770 3.931 5.274 1.00 67.38 90 LYS A N 1
ATOM 753 C CA . LYS A 1 90 ? -28.462 3.295 5.085 1.00 67.38 90 LYS A CA 1
ATOM 754 C C . LYS A 1 90 ? -28.427 2.478 3.790 1.00 67.38 90 LYS A C 1
ATOM 756 O O . LYS A 1 90 ? -27.430 2.521 3.071 1.00 67.38 90 LYS A O 1
ATOM 761 N N . ASN A 1 91 ? -29.561 1.862 3.447 1.00 70.31 91 ASN A N 1
ATOM 762 C CA . ASN A 1 91 ? -29.756 1.047 2.247 1.00 70.31 91 ASN A CA 1
ATOM 763 C C . ASN A 1 91 ? -30.295 1.831 1.038 1.00 70.31 91 ASN A C 1
ATOM 765 O O . ASN A 1 91 ? -30.583 1.249 -0.011 1.00 70.31 91 ASN A O 1
ATOM 769 N N . SER A 1 92 ? -30.451 3.154 1.144 1.00 80.06 92 SER A N 1
ATOM 770 C CA . SER A 1 92 ? -30.881 3.963 0.007 1.00 80.06 92 SER A CA 1
ATOM 771 C C . SER A 1 92 ? -29.841 3.898 -1.113 1.00 80.06 92 SER A C 1
ATOM 773 O O . SER A 1 92 ? -28.642 4.053 -0.883 1.00 80.06 92 SER A O 1
ATOM 775 N N . ARG A 1 93 ? -30.299 3.750 -2.365 1.00 81.19 93 ARG A N 1
ATOM 776 C CA . ARG A 1 93 ? -29.413 3.723 -3.547 1.00 81.19 93 ARG A CA 1
ATOM 777 C C . ARG A 1 93 ? -28.437 4.905 -3.576 1.00 81.19 93 ARG A C 1
ATOM 779 O O . ARG A 1 93 ? -27.291 4.737 -3.967 1.00 81.19 93 ARG A O 1
ATOM 786 N N . LYS A 1 94 ? -28.877 6.084 -3.120 1.00 81.81 94 LYS A N 1
ATOM 787 C CA . LYS A 1 94 ? -28.047 7.295 -3.034 1.00 81.81 94 LYS A CA 1
ATOM 788 C C . LYS A 1 94 ? -26.892 7.142 -2.040 1.00 81.81 94 LYS A C 1
ATOM 790 O O . LYS A 1 94 ? -25.770 7.488 -2.389 1.00 81.81 94 LYS A O 1
ATOM 795 N N . SER A 1 95 ? -27.153 6.598 -0.847 1.00 78.62 95 SER A N 1
ATOM 796 C CA . SER A 1 95 ? -26.120 6.318 0.163 1.00 78.62 95 SER A CA 1
ATOM 797 C C . SER A 1 95 ? -25.088 5.320 -0.361 1.00 78.62 95 SER A C 1
ATOM 799 O O . SER A 1 95 ? -23.890 5.572 -0.271 1.00 78.62 95 SER A O 1
ATOM 801 N N . ILE A 1 96 ? -25.552 4.237 -0.994 1.00 79.88 96 ILE A N 1
ATOM 802 C CA . ILE A 1 96 ? -24.680 3.202 -1.565 1.00 79.88 96 ILE A CA 1
ATOM 803 C C . ILE A 1 96 ? -23.777 3.794 -2.650 1.00 79.88 96 ILE A C 1
ATOM 805 O O . ILE A 1 96 ? -22.560 3.669 -2.572 1.00 79.88 96 ILE A O 1
ATOM 809 N N . ILE A 1 97 ? -24.360 4.489 -3.631 1.00 84.62 97 ILE A N 1
ATOM 810 C CA . ILE A 1 97 ? -23.607 5.098 -4.733 1.00 84.62 97 ILE A CA 1
ATOM 811 C C . ILE A 1 97 ? -22.583 6.106 -4.199 1.00 84.62 97 ILE A C 1
ATOM 813 O O . ILE A 1 97 ? -21.431 6.089 -4.624 1.00 84.62 97 ILE A O 1
ATOM 817 N N . PHE A 1 98 ? -22.970 6.955 -3.243 1.00 84.50 98 PHE A N 1
ATOM 818 C CA . PHE A 1 98 ? -22.059 7.942 -2.668 1.00 84.50 98 PHE A CA 1
ATOM 819 C C . PHE A 1 98 ? -20.875 7.287 -1.944 1.00 84.50 98 PHE A C 1
ATOM 821 O O . PHE A 1 98 ? -19.738 7.711 -2.137 1.00 84.50 98 PHE A O 1
ATOM 828 N N . ARG A 1 99 ? -21.120 6.237 -1.147 1.00 79.50 99 ARG A N 1
ATOM 829 C CA . ARG A 1 99 ? -20.058 5.483 -0.457 1.00 79.50 99 ARG A CA 1
ATOM 830 C C . ARG A 1 99 ? -19.111 4.811 -1.447 1.00 79.50 99 ARG A C 1
ATOM 832 O O . ARG A 1 99 ? -17.906 4.927 -1.276 1.00 79.50 99 ARG A O 1
ATOM 839 N N . LEU A 1 100 ? -19.641 4.201 -2.510 1.00 84.94 100 LEU A N 1
ATOM 840 C CA . LEU A 1 100 ? -18.827 3.579 -3.559 1.00 84.94 100 LEU A CA 1
ATOM 841 C C . LEU A 1 100 ? -17.904 4.589 -4.241 1.00 84.94 100 LEU A C 1
ATOM 843 O O . LEU A 1 100 ? -16.712 4.330 -4.377 1.00 84.94 100 LEU A O 1
ATOM 847 N N . PHE A 1 101 ? -18.429 5.756 -4.629 1.00 87.38 101 PHE A N 1
ATOM 848 C CA . PHE A 1 101 ? -17.598 6.817 -5.199 1.00 87.38 101 PHE A CA 1
ATOM 849 C C . PHE A 1 101 ? -16.547 7.305 -4.205 1.00 87.38 101 PHE A C 1
ATOM 851 O O . PHE A 1 101 ? -15.392 7.480 -4.582 1.00 87.38 101 PHE A O 1
ATOM 858 N N . TYR A 1 102 ? -16.928 7.500 -2.943 1.00 85.44 102 TYR A N 1
ATOM 859 C CA . TYR A 1 102 ? -16.002 7.936 -1.907 1.00 85.44 102 TYR A CA 1
ATOM 860 C C . TYR A 1 102 ? -14.850 6.940 -1.716 1.00 85.44 102 TYR A C 1
ATOM 862 O O . TYR A 1 102 ? -13.694 7.347 -1.807 1.00 85.44 102 TYR A O 1
ATOM 870 N N . THR A 1 103 ? -15.144 5.646 -1.535 1.00 84.56 103 THR A N 1
ATOM 871 C CA . THR A 1 103 ? -14.115 4.602 -1.412 1.00 84.56 103 THR A CA 1
ATOM 872 C C . THR A 1 103 ? -13.244 4.534 -2.664 1.00 84.56 103 THR A C 1
ATOM 874 O O . THR A 1 103 ? -12.018 4.499 -2.564 1.00 84.56 103 THR A O 1
ATOM 877 N N . TYR A 1 104 ? -13.849 4.586 -3.853 1.00 90.56 104 TYR A N 1
ATOM 878 C CA . TYR A 1 104 ? -13.114 4.548 -5.113 1.00 90.56 104 TYR A CA 1
ATOM 879 C C . TYR A 1 104 ? -12.114 5.705 -5.233 1.00 90.56 104 TYR A C 1
ATOM 881 O O . TYR A 1 104 ? -10.917 5.470 -5.395 1.00 90.56 104 TYR A O 1
ATOM 889 N N . PHE A 1 105 ? -12.566 6.953 -5.077 1.00 90.94 105 PHE A N 1
ATOM 890 C CA . PHE A 1 105 ? -11.687 8.122 -5.178 1.00 90.94 105 PHE A CA 1
ATOM 891 C C . PHE A 1 105 ? -10.617 8.150 -4.092 1.00 90.94 105 PHE A C 1
ATOM 893 O O . PHE A 1 105 ? -9.495 8.578 -4.356 1.00 90.94 105 PHE A O 1
ATOM 900 N N . LEU A 1 106 ? -10.937 7.676 -2.889 1.00 88.25 106 LEU A N 1
ATOM 901 C CA . LEU A 1 106 ? -9.971 7.602 -1.805 1.00 88.25 106 LEU A CA 1
ATOM 902 C C . LEU A 1 106 ? -8.901 6.532 -2.080 1.00 88.25 106 LEU A C 1
ATOM 904 O O . LEU A 1 106 ? -7.721 6.778 -1.848 1.00 88.25 106 LEU A O 1
ATOM 908 N N . SER A 1 107 ? -9.281 5.385 -2.655 1.00 89.62 107 SER A N 1
ATOM 909 C CA . SER A 1 107 ? -8.325 4.358 -3.094 1.00 89.62 107 SER A CA 1
ATOM 910 C C . SER A 1 107 ? -7.394 4.869 -4.197 1.00 89.62 107 SER A C 1
ATOM 912 O O . SER A 1 107 ? -6.180 4.707 -4.086 1.00 89.62 107 SER A O 1
ATOM 914 N N . LEU A 1 108 ? -7.932 5.585 -5.190 1.00 93.12 108 LEU A N 1
ATOM 915 C CA . LEU A 1 108 ? -7.143 6.252 -6.227 1.00 93.12 108 LEU A CA 1
ATOM 916 C C . LEU A 1 108 ? -6.167 7.269 -5.625 1.00 93.12 108 LEU A C 1
ATOM 918 O O . LEU A 1 108 ? -4.985 7.258 -5.961 1.00 93.12 108 LEU A O 1
ATOM 922 N N . ALA A 1 109 ? -6.641 8.110 -4.701 1.00 92.75 109 ALA A N 1
ATOM 923 C CA . ALA A 1 109 ? -5.811 9.103 -4.028 1.00 92.75 109 ALA A CA 1
ATOM 924 C C . ALA A 1 109 ? -4.637 8.450 -3.280 1.00 92.75 109 ALA A C 1
ATOM 926 O O . ALA A 1 109 ? -3.501 8.887 -3.440 1.00 92.75 109 ALA A O 1
ATOM 927 N N . TYR A 1 110 ? -4.856 7.362 -2.536 1.00 90.75 110 TYR A N 1
ATOM 928 C CA . TYR A 1 110 ? -3.756 6.684 -1.841 1.00 90.75 110 TYR A CA 1
ATOM 929 C C . TYR A 1 110 ? -2.724 6.068 -2.790 1.00 90.75 110 TYR A C 1
ATOM 931 O O . TYR A 1 110 ? -1.523 6.211 -2.544 1.00 90.75 110 TYR A O 1
ATOM 939 N N . VAL A 1 111 ? -3.155 5.441 -3.892 1.00 93.19 111 VAL A N 1
ATOM 940 C CA . VAL A 1 111 ? -2.217 4.929 -4.908 1.00 93.19 111 VAL A CA 1
ATOM 941 C C . VAL A 1 111 ? -1.416 6.082 -5.521 1.00 93.19 111 VAL A C 1
ATOM 943 O O . VAL A 1 111 ? -0.193 6.009 -5.625 1.00 93.19 111 VAL A O 1
ATOM 946 N N . ALA A 1 112 ? -2.088 7.176 -5.879 1.00 93.56 112 ALA A N 1
ATOM 947 C CA . ALA A 1 112 ? -1.481 8.365 -6.467 1.00 93.56 112 ALA A CA 1
ATOM 948 C C . ALA A 1 112 ? -0.456 9.037 -5.535 1.00 93.56 112 ALA A C 1
ATOM 950 O O . ALA A 1 112 ? 0.608 9.476 -5.985 1.00 93.56 112 ALA A O 1
ATOM 951 N N . GLN A 1 113 ? -0.738 9.083 -4.231 1.00 92.38 113 GLN A N 1
ATOM 952 C CA . GLN A 1 113 ? 0.167 9.614 -3.209 1.00 92.38 113 GLN A CA 1
ATOM 953 C C . GLN A 1 113 ? 1.450 8.788 -3.132 1.00 92.38 113 GLN A C 1
ATOM 955 O O . GLN A 1 113 ? 2.551 9.335 -3.218 1.00 92.38 113 GLN A O 1
ATOM 960 N N . TRP A 1 114 ? 1.298 7.464 -3.018 1.00 91.81 114 TRP A N 1
ATOM 961 C CA . TRP A 1 114 ? 2.413 6.524 -2.967 1.00 91.81 114 TRP A CA 1
ATOM 962 C C . TRP A 1 114 ? 3.252 6.596 -4.234 1.00 91.81 114 TRP A C 1
ATOM 964 O O . TRP A 1 114 ? 4.471 6.732 -4.136 1.00 91.81 114 TRP A O 1
ATOM 974 N N . LYS A 1 115 ? 2.607 6.614 -5.406 1.00 92.44 115 LYS A N 1
ATOM 975 C CA . LYS A 1 115 ? 3.279 6.824 -6.691 1.00 92.44 115 LYS A CA 1
ATOM 976 C C . LYS A 1 115 ? 4.118 8.083 -6.691 1.00 92.44 115 LYS A C 1
ATOM 978 O O . LYS A 1 115 ? 5.302 8.036 -7.007 1.00 92.44 115 LYS A O 1
ATOM 983 N N . THR A 1 116 ? 3.514 9.206 -6.323 1.00 92.56 116 THR A N 1
ATOM 984 C CA . THR A 1 116 ? 4.197 10.499 -6.350 1.00 92.56 116 THR A CA 1
ATOM 985 C C . THR A 1 116 ? 5.448 10.475 -5.478 1.00 92.56 116 THR A C 1
ATOM 987 O O . THR A 1 116 ? 6.524 10.862 -5.931 1.00 92.56 116 THR A O 1
ATOM 990 N N . TYR A 1 117 ? 5.339 10.000 -4.237 1.00 91.00 117 TYR A N 1
ATOM 991 C CA . TYR A 1 117 ? 6.490 9.942 -3.340 1.00 91.00 117 TYR A CA 1
ATOM 992 C C . TYR A 1 117 ? 7.557 8.952 -3.810 1.00 91.00 117 TYR A C 1
ATOM 994 O O . TYR A 1 117 ? 8.747 9.245 -3.698 1.00 91.00 117 TYR A O 1
ATOM 1002 N N . TRP A 1 118 ? 7.150 7.820 -4.381 1.00 91.25 118 TRP A N 1
ATOM 1003 C CA . TRP A 1 118 ? 8.058 6.837 -4.965 1.00 91.25 118 TRP A CA 1
ATOM 1004 C C . TRP A 1 118 ? 8.832 7.396 -6.163 1.00 91.25 118 TRP A C 1
ATOM 1006 O O . TRP A 1 118 ? 10.048 7.231 -6.248 1.00 91.25 118 TRP A O 1
ATOM 1016 N N . ASP A 1 119 ? 8.153 8.110 -7.060 1.00 91.19 119 ASP A N 1
ATOM 1017 C CA . ASP A 1 119 ? 8.758 8.746 -8.231 1.00 91.19 119 ASP A CA 1
ATOM 1018 C C . ASP A 1 119 ? 9.712 9.873 -7.838 1.00 91.19 119 ASP A C 1
ATOM 1020 O O . ASP A 1 119 ? 10.823 9.958 -8.361 1.00 91.19 119 ASP A O 1
ATOM 1024 N N . VAL A 1 120 ? 9.302 10.719 -6.887 1.00 89.12 120 VAL A N 1
ATOM 1025 C CA . VAL A 1 120 ? 10.153 11.774 -6.323 1.00 89.12 120 VAL A CA 1
ATOM 1026 C C . VAL A 1 120 ? 11.414 11.162 -5.726 1.00 89.12 120 VAL A C 1
ATOM 1028 O O . VAL A 1 120 ? 12.514 11.631 -6.015 1.00 89.12 120 VAL A O 1
ATOM 1031 N N . LEU A 1 121 ? 11.273 10.087 -4.948 1.00 87.00 121 LEU A N 1
ATOM 1032 C CA . LEU A 1 121 ? 12.415 9.350 -4.427 1.00 87.00 121 LEU A CA 1
ATOM 1033 C C . LEU A 1 121 ? 13.331 8.889 -5.549 1.00 87.00 121 LEU A C 1
ATOM 1035 O O . LEU A 1 121 ? 14.475 9.323 -5.584 1.00 87.00 121 LEU A O 1
ATOM 1039 N N . ASN A 1 122 ? 12.823 8.102 -6.498 1.00 86.75 122 ASN A N 1
ATOM 1040 C CA . ASN A 1 122 ? 13.619 7.590 -7.612 1.00 86.75 122 ASN A CA 1
ATOM 1041 C C . ASN A 1 122 ? 14.344 8.712 -8.366 1.00 86.75 122 ASN A C 1
ATOM 1043 O O . ASN A 1 122 ? 15.530 8.583 -8.669 1.00 86.75 122 ASN A O 1
ATOM 1047 N N . TYR A 1 123 ? 13.669 9.836 -8.611 1.00 85.19 123 TYR A N 1
ATOM 1048 C CA . TYR A 1 123 ? 14.243 10.985 -9.304 1.00 85.19 123 TYR A CA 1
ATOM 1049 C C . TYR A 1 123 ? 15.395 11.647 -8.539 1.00 85.19 123 TYR A C 1
ATOM 1051 O O . TYR A 1 123 ? 16.367 12.087 -9.152 1.00 85.19 123 TYR A O 1
ATOM 1059 N N . TYR A 1 124 ? 15.328 11.720 -7.210 1.00 82.56 124 TYR A N 1
ATOM 1060 C CA . TYR A 1 124 ? 16.422 12.274 -6.409 1.00 82.56 124 TYR A CA 1
ATOM 1061 C C . TYR A 1 124 ? 17.487 11.237 -6.054 1.00 82.56 124 TYR A C 1
ATOM 1063 O O . TYR A 1 124 ? 18.625 11.616 -5.778 1.00 82.56 124 TYR A O 1
ATOM 1071 N N . THR A 1 125 ? 17.154 9.945 -6.096 1.00 78.44 125 THR A N 1
ATOM 1072 C CA . THR A 1 125 ? 18.040 8.877 -5.633 1.00 78.44 125 THR A CA 1
ATOM 1073 C C . THR A 1 125 ? 18.650 8.003 -6.722 1.00 78.44 125 THR A C 1
ATOM 1075 O O . THR A 1 125 ? 19.476 7.159 -6.390 1.00 78.44 125 THR A O 1
ATOM 1078 N N . TYR A 1 126 ? 18.339 8.208 -8.008 1.00 75.19 126 TYR A N 1
ATOM 1079 C CA . TYR A 1 126 ? 18.873 7.378 -9.109 1.00 75.19 126 TYR A CA 1
ATOM 1080 C C . TYR A 1 126 ? 20.407 7.341 -9.203 1.00 75.19 126 TYR A C 1
ATOM 1082 O O . TYR A 1 126 ? 20.963 6.433 -9.814 1.00 75.19 126 TYR A O 1
ATOM 1090 N N . LYS A 1 127 ? 21.100 8.333 -8.629 1.00 74.50 127 LYS A N 1
ATOM 1091 C CA . LYS A 1 127 ? 22.571 8.415 -8.609 1.00 74.50 127 LYS A CA 1
ATOM 1092 C C . LYS A 1 127 ? 23.214 7.752 -7.393 1.00 74.50 127 LYS A C 1
ATOM 1094 O O . LYS A 1 127 ? 24.438 7.651 -7.355 1.00 74.50 127 LYS A O 1
ATOM 1099 N N . PHE A 1 128 ? 22.435 7.364 -6.384 1.00 75.25 128 PHE A N 1
ATOM 1100 C CA . PHE A 1 128 ? 22.981 6.793 -5.157 1.00 75.25 128 PHE A CA 1
ATOM 1101 C C . PHE A 1 128 ? 23.135 5.273 -5.262 1.00 75.25 128 PHE A C 1
ATOM 1103 O O . PHE A 1 128 ? 22.325 4.587 -5.880 1.00 75.25 128 PHE A O 1
ATOM 1110 N N . ASP A 1 129 ? 24.191 4.753 -4.630 1.00 77.44 129 ASP A N 1
ATOM 1111 C CA . ASP A 1 129 ? 24.452 3.314 -4.505 1.00 77.44 129 ASP A CA 1
ATOM 1112 C C . ASP A 1 129 ? 23.349 2.636 -3.665 1.00 77.44 129 ASP A C 1
ATOM 1114 O O . ASP A 1 129 ? 22.760 3.263 -2.780 1.00 77.44 129 ASP A O 1
ATOM 1118 N N . TYR A 1 130 ? 23.108 1.336 -3.867 1.00 72.56 130 TYR A N 1
ATOM 1119 C CA . TYR A 1 130 ? 22.082 0.564 -3.145 1.00 72.56 130 TYR A CA 1
ATOM 1120 C C . TYR A 1 130 ? 22.243 0.657 -1.617 1.00 72.56 130 TYR A C 1
ATOM 1122 O O . TYR A 1 130 ? 21.269 0.625 -0.865 1.00 72.56 130 TYR A O 1
ATOM 1130 N N . LYS A 1 131 ? 23.481 0.853 -1.144 1.00 79.44 131 LYS A N 1
ATOM 1131 C CA . LYS A 1 131 ? 23.820 1.085 0.269 1.00 79.44 131 LYS A CA 1
ATOM 1132 C C . LYS A 1 131 ? 23.076 2.279 0.871 1.00 79.44 131 LYS A C 1
ATOM 1134 O O . LYS A 1 131 ? 22.718 2.229 2.046 1.00 79.44 131 LYS A O 1
ATOM 1139 N N . TYR A 1 132 ? 22.815 3.323 0.084 1.00 78.50 132 TYR A N 1
ATOM 1140 C CA . TYR A 1 132 ? 22.048 4.489 0.524 1.00 78.50 132 TYR A CA 1
ATOM 1141 C C . TYR A 1 132 ? 20.619 4.097 0.918 1.00 78.50 132 TYR A C 1
ATOM 1143 O O . TYR A 1 132 ? 20.145 4.492 1.982 1.00 78.50 132 TYR A O 1
ATOM 1151 N N . PHE A 1 133 ? 19.965 3.246 0.124 1.00 71.69 133 PHE A N 1
ATOM 1152 C CA . PHE A 1 133 ? 18.607 2.773 0.403 1.00 71.69 133 PHE A CA 1
ATOM 1153 C C . PHE A 1 133 ? 18.537 1.876 1.641 1.00 71.69 133 PHE A C 1
ATOM 1155 O O . PHE A 1 133 ? 17.567 1.950 2.397 1.00 71.69 133 PHE A O 1
ATOM 1162 N N . ILE A 1 134 ? 19.584 1.087 1.904 1.00 73.69 134 ILE A N 1
ATOM 1163 C CA . ILE A 1 134 ? 19.688 0.287 3.133 1.00 73.69 134 ILE A CA 1
ATOM 1164 C C . ILE A 1 134 ? 19.759 1.206 4.355 1.00 73.69 134 ILE A C 1
ATOM 1166 O O . ILE A 1 134 ? 18.994 1.033 5.304 1.00 73.69 134 ILE A O 1
ATOM 1170 N N . VAL A 1 135 ? 20.636 2.214 4.324 1.00 81.06 135 VAL A N 1
ATOM 1171 C CA . VAL A 1 135 ? 20.772 3.183 5.423 1.00 81.06 135 VAL A CA 1
ATOM 1172 C C . VAL A 1 135 ? 19.469 3.954 5.630 1.00 81.06 135 VAL A C 1
ATOM 1174 O O . VAL A 1 135 ? 19.018 4.086 6.767 1.00 81.06 135 VAL A O 1
ATOM 1177 N N . LEU A 1 136 ? 18.822 4.398 4.550 1.00 78.44 136 LEU A N 1
ATOM 1178 C CA . LEU A 1 136 ? 17.545 5.108 4.611 1.00 78.44 136 LEU A CA 1
ATOM 1179 C C . LEU A 1 136 ? 16.420 4.228 5.184 1.00 78.44 136 LEU A C 1
ATOM 1181 O O . LEU A 1 136 ? 15.606 4.705 5.974 1.00 78.44 136 LEU A O 1
ATOM 1185 N N . SER A 1 137 ? 16.395 2.936 4.851 1.00 77.50 137 SER A N 1
ATOM 1186 C CA . SER A 1 137 ? 15.412 1.978 5.386 1.00 77.50 137 SER A CA 1
ATOM 1187 C C . SER A 1 137 ? 15.612 1.719 6.868 1.00 77.50 137 SER A C 1
ATOM 1189 O O . SER A 1 137 ? 14.663 1.734 7.644 1.00 77.50 137 SER A O 1
ATOM 1191 N N . ILE A 1 138 ? 16.861 1.522 7.288 1.00 80.69 138 ILE A N 1
ATOM 1192 C CA . ILE A 1 138 ? 17.195 1.347 8.701 1.00 80.69 138 ILE A CA 1
ATOM 1193 C C . ILE A 1 138 ? 16.824 2.617 9.476 1.00 80.69 138 ILE A C 1
ATOM 1195 O O . ILE A 1 138 ? 16.167 2.544 10.515 1.00 80.69 138 ILE A O 1
ATOM 1199 N N . PHE A 1 139 ? 17.186 3.789 8.950 1.00 81.50 139 PHE A N 1
ATOM 1200 C CA . PHE A 1 139 ? 16.890 5.068 9.585 1.00 81.50 139 PHE A CA 1
ATOM 1201 C C . PHE A 1 139 ? 15.388 5.343 9.671 1.00 81.50 139 PHE A C 1
ATOM 1203 O O . PHE A 1 139 ? 14.924 5.817 10.705 1.00 81.50 139 PHE A O 1
ATOM 1210 N N . SER A 1 140 ? 14.616 5.029 8.631 1.00 78.12 140 SER A N 1
ATOM 1211 C CA . SER A 1 140 ? 13.156 5.188 8.633 1.00 78.12 140 SER A CA 1
ATOM 1212 C C . SER A 1 140 ? 12.471 4.215 9.591 1.00 78.12 140 SER A C 1
ATOM 1214 O O . SER A 1 140 ? 11.635 4.663 10.372 1.00 78.12 140 SER A O 1
ATOM 1216 N N . LEU A 1 141 ? 12.883 2.941 9.640 1.00 76.12 141 LEU A N 1
ATOM 1217 C CA . LEU A 1 141 ? 12.394 1.971 10.629 1.00 76.12 141 LEU A CA 1
ATOM 1218 C C . LEU A 1 141 ? 12.643 2.459 12.064 1.00 76.12 141 LEU A C 1
ATOM 1220 O O . LEU A 1 141 ? 11.731 2.466 12.896 1.00 76.12 141 LEU A O 1
ATOM 1224 N N . PHE A 1 142 ? 13.858 2.923 12.365 1.00 76.44 142 PHE A N 1
ATOM 1225 C CA . PHE A 1 142 ? 14.174 3.450 13.693 1.00 76.44 142 PHE A CA 1
ATOM 1226 C C . PHE A 1 142 ? 13.444 4.760 13.989 1.00 76.44 142 PHE A C 1
ATOM 1228 O O . PHE A 1 142 ? 12.884 4.912 15.072 1.00 76.44 142 PHE A O 1
ATOM 1235 N N . SER A 1 143 ? 13.382 5.675 13.025 1.00 71.31 143 SER A N 1
ATOM 1236 C CA . SER A 1 143 ? 12.648 6.935 13.152 1.00 71.31 143 SER A CA 1
ATOM 1237 C C . SER A 1 143 ? 11.174 6.677 13.453 1.00 71.31 143 SER A C 1
ATOM 1239 O O . SER A 1 143 ? 10.609 7.301 14.339 1.00 71.31 143 SER A O 1
ATOM 1241 N N . TYR A 1 144 ? 10.550 5.690 12.822 1.00 67.88 144 TYR A N 1
ATOM 1242 C CA . TYR A 1 144 ? 9.163 5.341 13.103 1.00 67.88 144 TYR A CA 1
ATOM 1243 C C . TYR A 1 144 ? 8.952 4.803 14.519 1.00 67.88 144 TYR A C 1
ATOM 1245 O O . TYR A 1 144 ? 8.022 5.223 15.212 1.00 67.88 144 TYR A O 1
ATOM 1253 N N . ARG A 1 145 ? 9.851 3.923 14.979 1.00 70.94 145 ARG A N 1
ATOM 1254 C CA . ARG A 1 145 ? 9.827 3.379 16.343 1.00 70.94 145 ARG A CA 1
ATOM 1255 C C . ARG A 1 145 ? 10.058 4.443 17.418 1.00 70.94 145 ARG A C 1
ATOM 1257 O O . ARG A 1 145 ? 9.473 4.354 18.493 1.00 70.94 145 ARG A O 1
ATOM 1264 N N . TYR A 1 146 ? 10.965 5.385 17.174 1.00 66.69 146 TYR A N 1
ATOM 1265 C CA . TYR A 1 146 ? 11.409 6.335 18.196 1.00 66.69 146 TYR A CA 1
ATOM 1266 C C . TYR A 1 146 ? 10.676 7.680 18.143 1.00 66.69 146 TYR A C 1
ATOM 1268 O O . TYR A 1 146 ? 10.524 8.314 19.182 1.00 66.69 146 TYR A O 1
ATOM 1276 N N . ILE A 1 147 ? 10.213 8.111 16.966 1.00 61.19 147 ILE A N 1
ATOM 1277 C CA . ILE A 1 147 ? 9.602 9.433 16.745 1.00 61.19 147 ILE A CA 1
ATOM 1278 C C . ILE A 1 147 ? 8.079 9.332 16.657 1.00 61.19 147 ILE A C 1
ATOM 1280 O O . ILE A 1 147 ? 7.385 10.194 17.191 1.00 61.19 147 ILE A O 1
ATOM 1284 N N . LEU A 1 148 ? 7.542 8.307 15.984 1.00 58.34 148 LEU A N 1
ATOM 1285 C CA . LEU A 1 148 ? 6.112 8.266 15.674 1.00 58.34 148 LEU A CA 1
ATOM 1286 C C . LEU A 1 148 ? 5.301 7.442 16.671 1.00 58.34 148 LEU A C 1
ATOM 1288 O O . LEU A 1 148 ? 4.313 7.971 17.177 1.00 58.34 148 LEU A O 1
ATOM 1292 N N . LYS A 1 149 ? 5.676 6.187 16.977 1.00 59.41 149 LYS A N 1
ATOM 1293 C CA . LYS A 1 149 ? 4.964 5.347 17.967 1.00 59.41 149 LYS A CA 1
ATOM 1294 C C . LYS A 1 149 ? 5.869 4.309 18.635 1.00 59.41 149 LYS A C 1
ATOM 1296 O O . LYS A 1 149 ? 6.735 3.731 17.996 1.00 59.41 149 LYS A O 1
ATOM 1301 N N . ASN A 1 150 ? 5.541 3.949 19.880 1.00 56.28 150 ASN A N 1
ATOM 1302 C CA . ASN A 1 150 ? 6.240 2.956 20.719 1.00 56.28 150 ASN A CA 1
ATOM 1303 C C . ASN A 1 150 ? 6.288 1.502 20.173 1.00 56.28 150 ASN A C 1
ATOM 1305 O O . ASN A 1 150 ? 6.732 0.605 20.896 1.00 56.28 150 ASN A O 1
ATOM 1309 N N . SER A 1 151 ? 5.808 1.237 18.950 1.00 57.41 151 SER A N 1
ATOM 1310 C CA . SER A 1 151 ? 5.773 -0.091 18.325 1.00 57.41 151 SER A CA 1
ATOM 1311 C C . SER A 1 151 ? 5.767 -0.008 16.792 1.00 57.41 151 SER A C 1
ATOM 1313 O O . SER A 1 151 ? 5.186 0.907 16.206 1.00 57.41 151 SER A O 1
ATOM 1315 N N . PHE A 1 152 ? 6.356 -1.018 16.147 1.00 63.84 152 PHE A N 1
ATOM 1316 C CA . PHE A 1 152 ? 6.371 -1.213 14.693 1.00 63.84 152 PHE A CA 1
ATOM 1317 C C . PHE A 1 152 ? 5.027 -1.677 14.099 1.00 63.84 152 PHE A C 1
ATOM 1319 O O . PHE A 1 152 ? 4.922 -1.836 12.886 1.00 63.84 152 PHE A O 1
ATOM 1326 N N . GLN A 1 153 ? 3.987 -1.880 14.916 1.00 61.94 153 GLN A N 1
ATOM 1327 C CA . GLN A 1 153 ? 2.691 -2.432 14.495 1.00 61.94 153 GLN A CA 1
ATOM 1328 C C . GLN A 1 153 ? 2.071 -1.757 13.266 1.00 61.94 153 GLN A C 1
ATOM 1330 O O . GLN A 1 153 ? 1.412 -2.413 12.461 1.00 61.94 153 GLN A O 1
ATOM 1335 N N . ASN A 1 154 ? 2.271 -0.452 13.094 1.00 61.31 154 ASN A N 1
ATOM 1336 C CA . ASN A 1 154 ? 1.624 0.267 12.001 1.00 61.31 154 ASN A CA 1
ATOM 1337 C C . ASN A 1 154 ? 2.193 -0.069 10.619 1.00 61.31 154 ASN A C 1
ATOM 1339 O O . ASN A 1 154 ? 1.491 0.112 9.632 1.00 61.31 154 ASN A O 1
ATOM 1343 N N . TYR A 1 155 ? 3.410 -0.613 10.548 1.00 62.50 155 TYR A N 1
ATOM 1344 C CA . TYR A 1 155 ? 3.995 -1.081 9.293 1.00 62.50 155 TYR A CA 1
ATOM 1345 C C . TYR A 1 155 ? 3.272 -2.300 8.706 1.00 62.50 155 TYR A C 1
ATOM 1347 O O . TYR A 1 155 ? 3.400 -2.579 7.519 1.00 62.50 155 TYR A O 1
ATOM 1355 N N . ILE A 1 156 ? 2.497 -3.019 9.525 1.00 62.97 156 ILE A N 1
ATOM 1356 C CA . ILE A 1 156 ? 1.803 -4.258 9.142 1.00 62.97 156 ILE A CA 1
ATOM 1357 C C . ILE A 1 156 ? 0.383 -4.008 8.624 1.00 62.97 156 ILE A C 1
ATOM 1359 O O . ILE A 1 156 ? -0.349 -4.936 8.299 1.00 62.97 156 ILE A O 1
ATOM 1363 N N . ARG A 1 157 ? -0.052 -2.755 8.514 1.00 67.38 157 ARG A N 1
ATOM 1364 C CA . ARG A 1 157 ? -1.469 -2.435 8.310 1.00 67.38 157 ARG A CA 1
ATOM 1365 C C . ARG A 1 157 ? -1.976 -2.580 6.865 1.00 67.38 157 ARG A C 1
ATOM 1367 O O . ARG A 1 157 ? -2.803 -1.807 6.392 1.00 67.38 157 ARG A O 1
ATOM 1374 N N . THR A 1 158 ? -1.462 -3.567 6.149 1.00 70.62 158 THR A N 1
ATOM 1375 C CA . THR A 1 158 ? -1.871 -3.916 4.792 1.00 70.62 158 THR A CA 1
ATOM 1376 C C . THR A 1 158 ? -1.979 -5.435 4.655 1.00 70.62 158 THR A C 1
ATOM 1378 O O . THR A 1 158 ? -1.525 -6.202 5.515 1.00 70.62 158 THR A O 1
ATOM 1381 N N . CYS A 1 159 ? -2.616 -5.901 3.586 1.00 69.31 159 CYS A N 1
ATOM 1382 C CA . CYS A 1 159 ? -2.683 -7.324 3.274 1.00 69.31 159 CYS A CA 1
ATOM 1383 C C . CYS A 1 159 ? -1.256 -7.870 3.030 1.00 69.31 159 CYS A C 1
ATOM 1385 O O . CYS A 1 159 ? -0.430 -7.156 2.450 1.00 69.31 159 CYS A O 1
ATOM 1387 N N . PRO A 1 160 ? -0.918 -9.098 3.475 1.00 75.44 160 PRO A N 1
ATOM 1388 C CA . PRO A 1 160 ? -1.808 -10.161 3.969 1.00 75.44 160 PRO A CA 1
ATOM 1389 C C . PRO A 1 160 ? -2.063 -10.189 5.488 1.00 75.44 160 PRO A C 1
ATOM 1391 O O . PRO A 1 160 ? -2.739 -11.096 5.981 1.00 75.44 160 PRO A O 1
ATOM 1394 N N . PHE A 1 161 ? -1.512 -9.263 6.274 1.00 70.06 161 PHE A N 1
ATOM 1395 C CA . PHE A 1 161 ? -1.652 -9.317 7.738 1.00 70.06 161 PHE A CA 1
ATOM 1396 C C . PHE A 1 161 ? -2.882 -8.578 8.259 1.00 70.06 161 PHE A C 1
ATOM 1398 O O . PHE A 1 161 ? -3.381 -8.916 9.329 1.00 70.06 161 PHE A O 1
ATOM 1405 N N . GLN A 1 162 ? -3.400 -7.613 7.500 1.00 68.69 162 GLN A N 1
ATOM 1406 C CA . GLN A 1 162 ? -4.667 -6.966 7.803 1.00 68.69 162 GLN A CA 1
ATOM 1407 C C . GLN A 1 162 ? -5.710 -7.331 6.746 1.00 68.69 162 GLN A C 1
ATOM 1409 O O . GLN A 1 162 ? -5.523 -7.066 5.560 1.00 68.69 162 GLN A O 1
ATOM 1414 N N . LEU A 1 163 ? -6.805 -7.948 7.188 1.00 65.44 163 LEU A N 1
ATOM 1415 C CA . LEU A 1 163 ? -8.037 -8.082 6.418 1.00 65.44 163 LEU A CA 1
ATOM 1416 C C . LEU A 1 163 ? -9.072 -7.179 7.084 1.00 65.44 163 LEU A C 1
ATOM 1418 O O . LEU A 1 163 ? -9.373 -7.357 8.265 1.00 65.44 163 LEU A O 1
ATOM 1422 N N . LYS A 1 164 ? -9.599 -6.208 6.343 1.00 64.19 164 LYS A N 1
ATOM 1423 C CA . LYS A 1 164 ? -10.742 -5.411 6.787 1.00 64.19 164 LYS A CA 1
ATOM 1424 C C . LYS A 1 164 ? -11.963 -5.967 6.071 1.00 64.19 164 LYS A C 1
ATOM 1426 O O . LYS A 1 164 ? -12.136 -5.737 4.880 1.00 64.19 164 LYS A O 1
ATOM 1431 N N . ILE A 1 165 ? -12.746 -6.775 6.782 1.00 62.97 165 ILE A N 1
ATOM 1432 C CA . ILE A 1 165 ? -14.069 -7.161 6.297 1.00 62.97 165 ILE A CA 1
ATOM 1433 C C . ILE A 1 165 ? -14.992 -6.007 6.628 1.00 62.97 165 ILE A C 1
ATOM 1435 O O . ILE A 1 165 ? -15.108 -5.619 7.796 1.00 62.97 165 ILE A O 1
ATOM 1439 N N . ASP A 1 166 ? -15.670 -5.484 5.614 1.00 61.56 166 ASP A N 1
ATOM 1440 C CA . ASP A 1 166 ? -16.616 -4.404 5.812 1.00 61.56 166 ASP A CA 1
ATOM 1441 C C . ASP A 1 166 ? -17.931 -4.978 6.379 1.00 61.56 166 ASP A C 1
ATOM 1443 O O . ASP A 1 166 ? -18.952 -5.106 5.699 1.00 61.56 166 ASP A O 1
ATOM 1447 N N . HIS A 1 167 ? -17.879 -5.402 7.651 1.00 51.62 167 HIS A N 1
ATOM 1448 C CA . HIS A 1 167 ? -18.968 -6.081 8.367 1.00 51.62 167 HIS A CA 1
ATOM 1449 C C . HIS A 1 167 ? -20.235 -5.222 8.456 1.00 51.62 167 HIS A C 1
ATOM 1451 O O . HIS A 1 167 ? -21.343 -5.755 8.504 1.00 51.62 167 HIS A O 1
ATOM 1457 N N . GLU A 1 168 ? -20.078 -3.902 8.373 1.00 52.06 168 GLU A N 1
ATOM 1458 C CA . GLU A 1 168 ? -21.170 -2.946 8.289 1.00 52.06 168 GLU A CA 1
ATOM 1459 C C . GLU A 1 168 ? -20.963 -1.983 7.114 1.00 52.06 168 GLU A C 1
ATOM 1461 O O . GLU A 1 168 ? -20.689 -0.799 7.288 1.00 52.06 168 GLU A O 1
ATOM 1466 N N . PHE A 1 169 ? -21.165 -2.494 5.897 1.00 45.41 169 PHE A N 1
ATOM 1467 C CA . PHE A 1 169 ? -21.118 -1.776 4.607 1.00 45.41 169 PHE A CA 1
ATOM 1468 C C . PHE A 1 169 ? -21.851 -0.412 4.551 1.00 45.41 169 PHE A C 1
ATOM 1470 O O . PHE A 1 169 ? -21.726 0.334 3.580 1.00 45.41 169 PHE A O 1
ATOM 1477 N N . TYR A 1 170 ? -22.665 -0.083 5.559 1.00 48.34 170 TYR A N 1
ATOM 1478 C CA . TYR A 1 170 ? -23.652 0.989 5.496 1.00 48.34 170 TYR A CA 1
ATOM 1479 C C . TYR A 1 170 ? -23.764 1.859 6.750 1.00 48.34 170 TYR A C 1
ATOM 1481 O O . TYR A 1 170 ? -24.636 2.727 6.786 1.00 48.34 170 TYR A O 1
ATOM 1489 N N . THR A 1 171 ? -22.944 1.663 7.786 1.00 44.25 171 THR A N 1
ATOM 1490 C CA . THR A 1 171 ? -23.134 2.414 9.039 1.00 44.25 171 THR A CA 1
ATOM 1491 C C . THR A 1 171 ? -22.238 3.641 9.132 1.00 44.25 171 THR A C 1
ATOM 1493 O O . THR A 1 171 ? -22.750 4.711 9.462 1.00 44.25 171 THR A O 1
ATOM 1496 N N . HIS A 1 172 ? -20.969 3.566 8.723 1.00 49.03 172 HIS A N 1
ATOM 1497 C CA . HIS A 1 172 ? -20.023 4.668 8.922 1.00 49.03 172 HIS A CA 1
ATOM 1498 C C . HIS A 1 172 ? -19.116 4.904 7.707 1.00 49.03 172 HIS A C 1
ATOM 1500 O O . HIS A 1 172 ? -18.781 3.978 6.975 1.00 49.03 172 HIS A O 1
ATOM 1506 N N . PHE A 1 173 ? -18.804 6.166 7.405 1.00 54.81 173 PHE A N 1
ATOM 1507 C CA . PHE A 1 173 ? -17.631 6.514 6.610 1.00 54.81 173 PHE A CA 1
ATOM 1508 C C . PHE A 1 173 ? -16.395 6.048 7.356 1.00 54.81 173 PHE A C 1
ATOM 1510 O O . PHE A 1 173 ? -16.409 5.913 8.581 1.00 54.81 173 PHE A O 1
ATOM 1517 N N . PHE A 1 174 ? -15.315 5.855 6.611 1.00 58.00 174 PHE A N 1
ATOM 1518 C CA . PHE A 1 174 ? -14.007 5.691 7.209 1.00 58.00 174 PHE A CA 1
ATOM 1519 C C . PHE A 1 174 ? -13.719 6.891 8.101 1.00 58.00 174 PHE A C 1
ATOM 1521 O O . PHE A 1 174 ? -13.540 8.007 7.616 1.00 58.00 174 PHE A O 1
ATOM 1528 N N . VAL A 1 175 ? -13.708 6.643 9.407 1.00 58.62 175 VAL A N 1
ATOM 1529 C CA . VAL A 1 175 ? -13.271 7.638 10.367 1.00 58.62 175 VAL A CA 1
ATOM 1530 C C . VAL A 1 175 ? -11.760 7.635 10.285 1.00 58.62 175 VAL A C 1
ATOM 1532 O O . VAL A 1 175 ? -11.099 6.618 10.537 1.00 58.62 175 VAL A O 1
ATOM 1535 N N . GLN A 1 176 ? -11.199 8.762 9.868 1.00 66.62 176 GLN A N 1
ATOM 1536 C CA . GLN A 1 176 ? -9.762 8.921 9.925 1.00 66.62 176 GLN A CA 1
ATOM 1537 C C . GLN A 1 176 ? -9.350 8.930 11.387 1.00 66.62 176 GLN A C 1
ATOM 1539 O O . GLN A 1 176 ? -9.921 9.646 12.216 1.00 66.62 176 GLN A O 1
ATOM 1544 N N . ASN A 1 177 ? -8.335 8.131 11.709 1.00 65.75 177 ASN A N 1
ATOM 1545 C CA . ASN A 1 177 ? -7.748 8.174 13.034 1.00 65.75 177 ASN A CA 1
ATOM 1546 C C . ASN A 1 177 ? -7.347 9.604 13.389 1.00 65.75 177 ASN A C 1
ATOM 1548 O O . ASN A 1 177 ? -6.745 10.314 12.585 1.00 65.75 177 ASN A O 1
ATOM 1552 N N . LYS A 1 178 ? -7.652 10.012 14.622 1.00 70.44 178 LYS A N 1
ATOM 1553 C CA . LYS A 1 178 ? -7.229 11.304 15.164 1.00 70.44 178 LYS A CA 1
ATOM 1554 C C . LYS A 1 178 ? -6.310 11.063 16.350 1.00 70.44 178 LYS A C 1
ATOM 1556 O O . LYS A 1 178 ? -6.706 10.464 17.348 1.00 70.44 178 LYS A O 1
ATOM 1561 N N . ILE A 1 179 ? -5.069 11.518 16.218 1.00 76.19 179 ILE A N 1
ATOM 1562 C CA . ILE A 1 179 ? -4.074 11.520 17.298 1.00 76.19 179 ILE A CA 1
ATOM 1563 C C . ILE A 1 179 ? -4.042 12.896 17.953 1.00 76.19 179 ILE A C 1
ATOM 1565 O O . ILE A 1 179 ? -3.988 13.001 19.176 1.00 76.19 179 ILE A O 1
ATOM 1569 N N . PHE A 1 180 ? -4.131 13.957 17.151 1.00 80.88 180 PHE A N 1
ATOM 1570 C CA . PHE A 1 180 ? -4.231 15.313 17.669 1.00 80.88 180 PHE A CA 1
ATOM 1571 C C . PHE A 1 180 ? -5.686 15.640 17.974 1.00 80.88 180 PHE A C 1
ATOM 1573 O O . PHE A 1 180 ? -6.571 15.393 17.149 1.00 80.88 180 PHE A O 1
ATOM 1580 N N . TYR A 1 181 ? -5.914 16.229 19.146 1.00 84.31 181 TYR A N 1
ATOM 1581 C CA . TYR A 1 181 ? -7.210 16.726 19.594 1.00 84.31 181 TYR A CA 1
ATOM 1582 C C . TYR A 1 181 ? -7.084 18.212 19.903 1.00 84.31 181 TYR A C 1
ATOM 1584 O O . TYR A 1 181 ? -6.168 18.639 20.603 1.00 84.31 181 TYR A O 1
ATOM 1592 N N . SER A 1 182 ? -8.002 19.009 19.365 1.00 84.94 182 SER A N 1
ATOM 1593 C CA . SER A 1 182 ? -8.051 20.450 19.595 1.00 84.94 182 SER A CA 1
ATOM 1594 C C . SER A 1 182 ? -9.498 20.889 19.754 1.00 84.94 182 SER A C 1
ATOM 1596 O O . SER A 1 182 ? -10.403 20.276 19.196 1.00 84.94 182 SER A O 1
ATOM 1598 N N . LYS A 1 183 ? -9.724 21.981 20.491 1.00 85.88 183 LYS A N 1
ATOM 1599 C CA . LYS A 1 183 ? -11.054 22.605 20.587 1.00 85.88 183 LYS A CA 1
ATOM 1600 C C . LYS A 1 183 ? -11.540 23.121 19.228 1.00 85.88 183 LYS A C 1
ATOM 1602 O O . LYS A 1 183 ? -12.741 23.199 19.000 1.00 85.88 183 LYS A O 1
ATOM 1607 N N . ASN A 1 184 ? -10.613 23.484 18.339 1.00 90.12 184 ASN A N 1
ATOM 1608 C CA . ASN A 1 184 ? -10.927 23.892 16.976 1.00 90.12 184 ASN A CA 1
ATOM 1609 C C . ASN A 1 184 ? -10.857 22.673 16.042 1.00 90.12 184 ASN A C 1
ATOM 1611 O O . ASN A 1 184 ? -9.767 22.182 15.746 1.00 90.12 184 ASN A O 1
ATOM 1615 N N . GLU A 1 185 ? -12.018 22.226 15.557 1.00 86.94 185 GLU A N 1
ATOM 1616 C CA . GLU A 1 185 ? -12.156 21.069 14.661 1.00 86.94 185 GLU A CA 1
ATOM 1617 C C . GLU A 1 185 ? -11.331 21.229 13.371 1.00 86.94 185 GLU A C 1
ATOM 1619 O O . GLU A 1 185 ? -10.698 20.277 12.921 1.00 86.94 185 GLU A O 1
ATOM 1624 N N . ASN A 1 186 ? -11.237 22.443 12.817 1.00 89.75 186 ASN A N 1
ATOM 1625 C CA . ASN A 1 186 ? -10.447 22.695 11.607 1.00 89.75 186 ASN A CA 1
ATOM 1626 C C . ASN A 1 186 ? -8.946 22.524 11.861 1.00 89.75 186 ASN A C 1
ATOM 1628 O O . ASN A 1 186 ? -8.244 21.908 11.062 1.00 89.75 186 ASN A O 1
ATOM 1632 N N . LEU A 1 187 ? -8.455 23.042 12.991 1.00 90.06 187 LEU A N 1
ATOM 1633 C CA . LEU A 1 187 ? -7.054 22.887 13.382 1.00 90.06 187 LEU A CA 1
ATOM 1634 C C . LEU A 1 187 ? -6.733 21.421 13.692 1.00 90.06 187 LEU A C 1
ATOM 1636 O O . LEU A 1 187 ? -5.659 20.934 13.343 1.00 90.06 187 LEU A O 1
ATOM 1640 N N . GLN A 1 188 ? -7.676 20.710 14.315 1.00 89.38 188 GLN A N 1
ATOM 1641 C CA . GLN A 1 188 ? -7.569 19.279 14.559 1.00 89.38 188 GLN A CA 1
ATOM 1642 C C . GLN A 1 188 ? -7.452 18.494 13.247 1.00 89.38 188 GLN A C 1
ATOM 1644 O O . GLN A 1 188 ? -6.544 17.675 13.108 1.00 89.38 188 GLN A O 1
ATOM 1649 N N . ASN A 1 189 ? -8.347 18.737 12.291 1.00 88.94 189 ASN A N 1
ATOM 1650 C CA . ASN A 1 189 ? -8.354 18.035 11.009 1.00 88.94 189 ASN A CA 1
ATOM 1651 C C . ASN A 1 189 ? -7.080 18.336 10.207 1.00 88.94 189 ASN A C 1
ATOM 1653 O O . ASN A 1 189 ? -6.447 17.404 9.722 1.00 88.94 189 ASN A O 1
ATOM 1657 N N . LEU A 1 190 ? -6.635 19.598 10.165 1.00 92.06 190 LEU A N 1
ATOM 1658 C CA . LEU A 1 190 ? -5.381 19.978 9.508 1.00 92.06 190 LEU A CA 1
ATOM 1659 C C . LEU A 1 190 ? -4.158 19.301 10.144 1.00 92.06 190 LEU A C 1
ATOM 1661 O O . LEU A 1 190 ? -3.302 18.787 9.433 1.00 92.06 190 LEU A O 1
ATOM 1665 N N . SER A 1 191 ? -4.077 19.276 11.478 1.00 89.62 191 SER A N 1
ATOM 1666 C CA . SER A 1 191 ? -2.936 18.672 12.182 1.00 89.62 191 SER A CA 1
ATOM 1667 C C . SER A 1 191 ? -2.861 17.162 11.948 1.00 89.62 191 SER A C 1
ATOM 1669 O O . SER A 1 191 ? -1.780 16.625 11.724 1.00 89.62 191 SER A O 1
ATOM 1671 N N . ASN A 1 192 ? -4.010 16.474 11.961 1.00 86.94 192 ASN A N 1
ATOM 1672 C CA . ASN A 1 192 ? -4.060 15.044 11.660 1.00 86.94 192 ASN A CA 1
ATOM 1673 C C . ASN A 1 192 ? -3.740 14.765 10.185 1.00 86.94 192 ASN A C 1
ATOM 1675 O O . ASN A 1 192 ? -2.972 13.847 9.924 1.00 86.94 192 ASN A O 1
ATOM 1679 N N . PHE A 1 193 ? -4.241 15.576 9.248 1.00 89.94 193 PHE A N 1
ATOM 1680 C CA . PHE A 1 193 ? -3.879 15.481 7.831 1.00 89.94 193 PHE A CA 1
ATOM 1681 C C . PHE A 1 193 ? -2.364 15.603 7.633 1.00 89.94 193 PHE A C 1
ATOM 1683 O O . PHE A 1 193 ? -1.745 14.704 7.079 1.00 89.94 193 PHE A O 1
ATOM 1690 N N . LEU A 1 194 ? -1.741 16.669 8.148 1.00 90.81 194 LEU A N 1
ATOM 1691 C CA . LEU A 1 194 ? -0.297 16.878 8.002 1.00 90.81 194 LEU A CA 1
ATOM 1692 C C . LEU A 1 194 ? 0.509 15.723 8.604 1.00 90.81 194 LEU A C 1
ATOM 1694 O O . LEU A 1 194 ? 1.496 15.278 8.026 1.00 90.81 194 LEU A O 1
ATOM 1698 N N . TYR A 1 195 ? 0.088 15.211 9.756 1.00 86.38 195 TYR A N 1
ATOM 1699 C CA . TYR A 1 195 ? 0.784 14.099 10.382 1.00 86.38 195 TYR A CA 1
ATOM 1700 C C . TYR A 1 195 ? 0.648 12.799 9.591 1.00 86.38 195 TYR A C 1
ATOM 1702 O O . TYR A 1 195 ? 1.661 12.186 9.274 1.00 86.38 195 TYR A O 1
ATOM 1710 N N . PHE A 1 196 ? -0.570 12.367 9.268 1.00 84.25 196 PHE A N 1
ATOM 1711 C CA . PHE A 1 196 ? -0.774 11.076 8.617 1.00 84.25 196 PHE A CA 1
ATOM 1712 C C . PHE A 1 196 ? -0.364 11.108 7.147 1.00 84.25 196 PHE A C 1
ATOM 1714 O O . PHE A 1 196 ? 0.393 10.252 6.699 1.00 84.25 196 PHE A O 1
ATOM 1721 N N . GLU A 1 197 ? -0.809 12.121 6.411 1.00 87.19 197 GLU A N 1
ATOM 1722 C CA . GLU A 1 197 ? -0.676 12.145 4.957 1.00 87.19 197 GLU A CA 1
ATOM 1723 C C . GLU A 1 197 ? 0.692 12.648 4.490 1.00 87.19 197 GLU A C 1
ATOM 1725 O O . GLU A 1 197 ? 1.152 12.271 3.415 1.00 87.19 197 GLU A O 1
ATOM 1730 N N . ILE A 1 198 ? 1.381 13.460 5.302 1.00 87.69 198 ILE A N 1
ATOM 1731 C CA . ILE A 1 198 ? 2.716 13.967 4.957 1.00 87.69 198 ILE A CA 1
ATOM 1732 C C . ILE A 1 198 ? 3.805 13.237 5.743 1.00 87.69 198 ILE A C 1
ATOM 1734 O O . ILE A 1 198 ? 4.743 12.723 5.139 1.00 87.69 198 ILE A O 1
ATOM 1738 N N . VAL A 1 199 ? 3.715 13.161 7.075 1.00 85.94 199 VAL A N 1
ATOM 1739 C CA . VAL A 1 199 ? 4.815 12.632 7.907 1.00 85.94 199 VAL A CA 1
ATOM 1740 C C . VAL A 1 199 ? 4.823 11.097 7.970 1.00 85.94 199 VAL A C 1
ATOM 1742 O O . VAL A 1 199 ? 5.831 10.478 7.625 1.00 85.94 199 VAL A O 1
ATOM 1745 N N . ASP A 1 200 ? 3.719 10.479 8.398 1.00 82.12 200 ASP A N 1
ATOM 1746 C CA . ASP A 1 200 ? 3.592 9.026 8.613 1.00 82.12 200 ASP A CA 1
ATOM 1747 C C . ASP A 1 200 ? 3.775 8.254 7.299 1.00 82.12 200 ASP A C 1
ATOM 1749 O O . ASP A 1 200 ? 4.569 7.310 7.241 1.00 82.12 200 ASP A O 1
ATOM 1753 N N . ILE A 1 201 ? 3.120 8.699 6.219 1.00 84.06 201 ILE A N 1
ATOM 1754 C CA . ILE A 1 201 ? 3.257 8.078 4.895 1.00 84.06 201 ILE A CA 1
ATOM 1755 C C . ILE A 1 201 ? 4.676 8.223 4.338 1.00 84.06 201 ILE A C 1
ATOM 1757 O O . ILE A 1 201 ? 5.221 7.230 3.857 1.00 84.06 201 ILE A O 1
ATOM 1761 N N . SER A 1 202 ? 5.322 9.392 4.446 1.00 85.06 202 SER A N 1
ATOM 1762 C CA . SER A 1 202 ? 6.695 9.564 3.935 1.00 85.06 202 SER A CA 1
ATOM 1763 C C . SER A 1 202 ? 7.686 8.623 4.625 1.00 85.06 202 SER A C 1
ATOM 1765 O O . SER A 1 202 ? 8.481 7.959 3.961 1.00 85.06 202 SER A O 1
ATOM 1767 N N . ILE A 1 203 ? 7.617 8.509 5.957 1.00 83.94 203 ILE A N 1
ATOM 1768 C CA . ILE A 1 203 ? 8.499 7.606 6.714 1.00 83.94 203 ILE A CA 1
ATOM 1769 C C . ILE A 1 203 ? 8.197 6.143 6.372 1.00 83.94 203 ILE A C 1
ATOM 1771 O O . ILE A 1 203 ? 9.123 5.345 6.202 1.00 83.94 203 ILE A O 1
ATOM 1775 N N . SER A 1 204 ? 6.916 5.793 6.236 1.00 82.31 204 SER A N 1
ATOM 1776 C CA . SER A 1 204 ? 6.496 4.442 5.853 1.00 82.31 204 SER A CA 1
ATOM 1777 C C . SER A 1 204 ? 7.019 4.052 4.472 1.00 82.31 204 SER A C 1
ATOM 1779 O O . SER A 1 204 ? 7.498 2.935 4.278 1.00 82.31 204 SER A O 1
ATOM 1781 N N . LEU A 1 205 ? 6.983 4.994 3.533 1.00 86.31 205 LEU A N 1
ATOM 1782 C CA . LEU A 1 205 ? 7.419 4.791 2.163 1.00 86.31 205 LEU A CA 1
ATOM 1783 C C . LEU A 1 205 ? 8.946 4.690 2.046 1.00 86.31 205 LEU A C 1
ATOM 1785 O O . LEU A 1 205 ? 9.425 3.848 1.292 1.00 86.31 205 LEU A O 1
ATOM 1789 N N . PHE A 1 206 ? 9.724 5.446 2.832 1.00 85.56 206 PHE A N 1
ATOM 1790 C CA . PHE A 1 206 ? 11.185 5.271 2.886 1.00 85.56 206 PHE A CA 1
ATOM 1791 C C . PHE A 1 206 ? 11.591 3.873 3.365 1.00 85.56 206 PHE A C 1
ATOM 1793 O O . PHE A 1 206 ? 12.479 3.259 2.770 1.00 85.56 206 PHE A O 1
ATOM 1800 N N . ALA A 1 207 ? 10.926 3.359 4.404 1.00 85.44 207 ALA A N 1
ATOM 1801 C CA . ALA A 1 207 ? 11.175 2.008 4.902 1.00 85.44 207 ALA A CA 1
ATOM 1802 C C . ALA A 1 207 ? 10.787 0.954 3.857 1.00 85.44 207 ALA A C 1
ATOM 1804 O O . ALA A 1 207 ? 11.513 -0.020 3.655 1.00 85.44 207 ALA A O 1
ATOM 1805 N N . TRP A 1 208 ? 9.667 1.178 3.161 1.00 88.31 208 TRP A N 1
ATOM 1806 C CA . TRP A 1 208 ? 9.146 0.231 2.180 1.00 88.31 208 TRP A CA 1
ATOM 1807 C C . TRP A 1 208 ? 10.048 0.171 0.961 1.00 88.31 208 TRP A C 1
ATOM 1809 O O . TRP A 1 208 ? 10.425 -0.914 0.526 1.00 88.31 208 TRP A O 1
ATOM 1819 N N . LYS A 1 209 ? 10.430 1.340 0.436 1.00 86.31 209 LYS A N 1
ATOM 1820 C CA . LYS A 1 209 ? 11.255 1.472 -0.761 1.00 86.31 209 LYS A CA 1
ATOM 1821 C C . LYS A 1 209 ? 12.596 0.783 -0.603 1.00 86.31 209 LYS A C 1
ATOM 1823 O O . LYS A 1 209 ? 12.953 -0.037 -1.439 1.00 86.31 209 LYS A O 1
ATOM 1828 N N . GLY A 1 210 ? 13.357 1.093 0.443 1.00 86.31 210 GLY A N 1
ATOM 1829 C CA . GLY A 1 210 ? 14.695 0.517 0.506 1.00 86.31 210 GLY A CA 1
ATOM 1830 C C . GLY A 1 210 ? 14.697 -0.948 0.955 1.00 86.31 210 GLY A C 1
ATOM 1831 O O . GLY A 1 210 ? 15.621 -1.671 0.588 1.00 86.31 210 GLY A O 1
ATOM 1832 N N . LEU A 1 211 ? 13.647 -1.437 1.631 1.00 87.56 211 LEU A N 1
ATOM 1833 C CA . LEU A 1 211 ? 13.460 -2.878 1.797 1.00 87.56 211 LEU A CA 1
ATOM 1834 C C . LEU A 1 211 ? 13.121 -3.557 0.461 1.00 87.56 211 LEU A C 1
ATOM 1836 O O . LEU A 1 211 ? 13.689 -4.603 0.146 1.00 87.56 211 LEU A O 1
ATOM 1840 N N . TRP A 1 212 ? 12.231 -2.954 -0.329 1.00 89.75 212 TRP A N 1
ATOM 1841 C CA . TRP A 1 212 ? 11.892 -3.422 -1.671 1.00 89.75 212 TRP A CA 1
ATOM 1842 C C . TRP A 1 212 ? 13.136 -3.532 -2.550 1.00 89.75 212 TRP A C 1
ATOM 1844 O O . TRP A 1 212 ? 13.387 -4.597 -3.106 1.00 89.75 212 TRP A O 1
ATOM 1854 N N . ASP A 1 213 ? 13.954 -2.480 -2.610 1.00 86.81 213 ASP A N 1
ATOM 1855 C CA . ASP A 1 213 ? 15.183 -2.450 -3.411 1.00 86.81 213 ASP A CA 1
ATOM 1856 C C . ASP A 1 213 ? 16.218 -3.470 -2.934 1.00 86.81 213 ASP A C 1
ATOM 1858 O O . ASP A 1 213 ? 16.867 -4.121 -3.751 1.00 86.81 213 ASP A O 1
ATOM 1862 N N . LEU A 1 214 ? 16.369 -3.645 -1.615 1.00 87.19 214 LEU A N 1
ATOM 1863 C CA . LEU A 1 214 ? 17.268 -4.650 -1.047 1.00 87.19 214 LEU A CA 1
ATOM 1864 C C . LEU A 1 214 ? 16.857 -6.053 -1.501 1.00 87.19 214 LEU A C 1
ATOM 1866 O O . LEU A 1 214 ? 17.703 -6.832 -1.945 1.00 87.19 214 LEU A O 1
ATOM 1870 N N . ILE A 1 215 ? 15.563 -6.369 -1.408 1.00 89.19 215 ILE A N 1
ATOM 1871 C CA . ILE A 1 215 ? 15.019 -7.655 -1.850 1.00 89.19 215 ILE A CA 1
ATOM 1872 C C . ILE A 1 215 ? 15.179 -7.803 -3.367 1.00 89.19 215 ILE A C 1
ATOM 1874 O O . ILE A 1 215 ? 15.566 -8.874 -3.838 1.00 89.19 215 ILE A O 1
ATOM 1878 N N . ASP A 1 216 ? 14.907 -6.750 -4.135 1.00 87.94 216 ASP A N 1
ATOM 1879 C CA . ASP A 1 216 ? 14.969 -6.767 -5.593 1.00 87.94 216 ASP A CA 1
ATOM 1880 C C . ASP A 1 216 ? 16.390 -7.032 -6.100 1.00 87.94 216 ASP A C 1
ATOM 1882 O O . ASP A 1 216 ? 16.638 -8.055 -6.743 1.00 87.94 216 ASP A O 1
ATOM 1886 N N . ILE A 1 217 ? 17.346 -6.196 -5.692 1.00 86.06 217 ILE A N 1
ATOM 1887 C CA . ILE A 1 217 ? 18.758 -6.312 -6.066 1.00 86.06 217 ILE A CA 1
ATOM 1888 C C . ILE A 1 217 ? 19.348 -7.620 -5.534 1.00 86.06 217 ILE A C 1
ATOM 1890 O O . ILE A 1 217 ? 20.006 -8.353 -6.273 1.00 86.06 217 ILE A O 1
ATOM 1894 N N . GLY A 1 218 ? 19.099 -7.944 -4.261 1.00 85.88 218 GLY A N 1
ATOM 1895 C CA . GLY A 1 218 ? 19.650 -9.136 -3.622 1.00 85.88 218 GLY A CA 1
ATOM 1896 C C . GLY A 1 218 ? 19.158 -10.431 -4.267 1.00 85.88 218 GLY A C 1
ATOM 1897 O O . GLY A 1 218 ? 19.953 -11.328 -4.545 1.00 85.88 218 GLY A O 1
ATOM 1898 N N . SER A 1 219 ? 17.860 -10.533 -4.560 1.00 87.19 219 SER A N 1
ATOM 1899 C CA . SER A 1 219 ? 17.298 -11.733 -5.189 1.00 87.19 219 SER A CA 1
ATOM 1900 C C . SER A 1 219 ? 17.692 -11.869 -6.661 1.00 87.19 219 SER A C 1
ATOM 1902 O O . SER A 1 219 ? 17.950 -12.985 -7.108 1.00 87.19 219 SER A O 1
ATOM 1904 N N . LEU A 1 220 ? 17.782 -10.764 -7.412 1.00 85.81 220 LEU A N 1
ATOM 1905 C CA . LEU A 1 220 ? 18.284 -10.778 -8.788 1.00 85.81 220 LEU A CA 1
ATOM 1906 C C . LEU A 1 220 ? 19.751 -11.202 -8.837 1.00 85.81 220 LEU A C 1
ATOM 1908 O O . LEU A 1 220 ? 20.109 -12.044 -9.660 1.00 85.81 220 LEU A O 1
ATOM 1912 N N . TYR A 1 221 ? 20.575 -10.683 -7.925 1.00 83.94 221 TYR A N 1
ATOM 1913 C CA . TYR A 1 221 ? 21.973 -11.082 -7.793 1.00 83.94 221 TYR A CA 1
ATOM 1914 C C . TYR A 1 221 ? 22.104 -12.585 -7.508 1.00 83.94 221 TYR A C 1
ATOM 1916 O O . TYR A 1 221 ? 22.804 -13.290 -8.230 1.00 83.94 221 TYR A O 1
ATOM 1924 N N . LEU A 1 222 ? 21.369 -13.102 -6.515 1.00 84.81 222 LEU A N 1
ATOM 1925 C CA . LEU A 1 222 ? 21.394 -14.527 -6.159 1.00 84.81 222 LEU A CA 1
ATOM 1926 C C . LEU A 1 222 ? 20.932 -15.440 -7.304 1.00 84.81 222 LEU A C 1
ATOM 1928 O O . LEU A 1 222 ? 21.414 -16.562 -7.431 1.00 84.81 222 LEU A O 1
ATOM 1932 N N . MET A 1 223 ? 19.994 -14.974 -8.129 1.00 92.12 223 MET A N 1
ATOM 1933 C CA . MET A 1 223 ? 19.402 -15.750 -9.221 1.00 92.12 223 MET A CA 1
ATOM 1934 C C . MET A 1 223 ? 20.051 -15.478 -10.586 1.00 92.12 223 MET A C 1
ATOM 1936 O O . MET A 1 223 ? 19.452 -15.791 -11.620 1.00 92.12 223 MET A O 1
ATOM 1940 N N . ASN A 1 224 ? 21.268 -14.920 -10.605 1.00 89.00 224 ASN A N 1
ATOM 1941 C CA . ASN A 1 224 ? 22.039 -14.618 -11.817 1.00 89.00 224 ASN A CA 1
ATOM 1942 C C . ASN A 1 224 ? 21.248 -13.784 -12.845 1.00 89.00 224 ASN A C 1
ATOM 1944 O O . ASN A 1 224 ? 21.268 -14.069 -14.041 1.00 89.00 224 ASN A O 1
ATOM 1948 N N . GLY A 1 225 ? 20.488 -12.793 -12.374 1.00 86.50 225 GLY A N 1
ATOM 1949 C CA . GLY A 1 225 ? 19.704 -11.879 -13.210 1.00 86.50 225 GLY A CA 1
ATOM 1950 C C . GLY A 1 225 ? 18.392 -12.450 -13.758 1.00 86.50 225 GLY A C 1
ATOM 1951 O O . GLY A 1 225 ? 17.689 -11.759 -14.489 1.00 86.50 225 GLY A O 1
ATOM 1952 N N . SER A 1 226 ? 18.013 -13.687 -13.419 1.00 90.44 226 SER A N 1
ATOM 1953 C CA . SER A 1 226 ? 16.737 -14.253 -13.868 1.00 90.44 226 SER A CA 1
ATOM 1954 C C . SER A 1 226 ? 15.559 -13.677 -13.076 1.00 90.44 226 SER A C 1
ATOM 1956 O O . SER A 1 226 ? 15.340 -14.053 -11.921 1.00 90.44 226 SER A O 1
ATOM 1958 N N . THR A 1 227 ? 14.752 -12.828 -13.721 1.00 87.88 227 THR A N 1
ATOM 1959 C CA . THR A 1 227 ? 13.544 -12.225 -13.127 1.00 87.88 227 THR A CA 1
ATOM 1960 C C . THR A 1 227 ? 12.587 -13.283 -12.589 1.00 87.88 227 THR A C 1
ATOM 1962 O O . THR A 1 227 ? 12.194 -13.220 -11.431 1.00 87.88 227 THR A O 1
ATOM 1965 N N . PHE A 1 228 ? 12.270 -14.315 -13.379 1.00 89.88 228 PHE A N 1
ATOM 1966 C CA . PHE A 1 228 ? 11.337 -15.367 -12.963 1.00 89.88 228 PHE A CA 1
ATOM 1967 C C . PHE A 1 228 ? 11.817 -16.135 -11.721 1.00 89.88 228 PHE A C 1
ATOM 1969 O O . PHE A 1 228 ? 11.052 -16.348 -10.783 1.00 89.88 228 PHE A O 1
ATOM 1976 N N . LYS A 1 229 ? 13.101 -16.516 -11.668 1.00 91.06 229 LYS A N 1
ATOM 1977 C CA . LYS A 1 229 ? 13.665 -17.204 -10.494 1.00 91.06 229 LYS A CA 1
ATOM 1978 C C . LYS A 1 229 ? 13.711 -16.290 -9.270 1.00 91.06 229 LYS A C 1
ATOM 1980 O O . LYS A 1 229 ? 13.442 -16.748 -8.164 1.00 91.06 229 LYS A O 1
ATOM 1985 N N . SER A 1 230 ? 14.017 -15.007 -9.469 1.00 92.75 230 SER A N 1
ATOM 1986 C CA . SER A 1 230 ? 13.985 -13.994 -8.411 1.00 92.75 230 SER A CA 1
ATOM 1987 C C . SER A 1 230 ? 12.574 -13.828 -7.837 1.00 92.75 230 SER A C 1
ATOM 1989 O O . SER A 1 230 ? 12.426 -13.851 -6.618 1.00 92.75 230 SER A O 1
ATOM 1991 N N . LEU A 1 231 ? 11.544 -13.742 -8.687 1.00 91.75 231 LEU A N 1
ATOM 1992 C CA . LEU A 1 231 ? 10.137 -13.715 -8.269 1.00 91.75 231 LEU A CA 1
ATOM 1993 C C . LEU A 1 231 ? 9.772 -14.953 -7.450 1.00 91.75 231 LEU A C 1
ATOM 1995 O O . LEU A 1 231 ? 9.201 -14.838 -6.368 1.00 91.75 231 LEU A O 1
ATOM 1999 N N . PHE A 1 232 ? 10.137 -16.138 -7.944 1.00 92.75 232 PHE A N 1
ATOM 2000 C CA . PHE A 1 232 ? 9.837 -17.395 -7.268 1.00 92.75 232 PHE A CA 1
ATOM 2001 C C . PHE A 1 232 ? 10.509 -17.481 -5.892 1.00 92.75 232 PHE A C 1
ATOM 2003 O O . PHE A 1 232 ? 9.860 -17.839 -4.910 1.00 92.75 232 PHE A O 1
ATOM 2010 N N . LEU A 1 233 ? 11.789 -17.103 -5.797 1.00 92.81 233 LEU A N 1
ATOM 2011 C CA . LEU A 1 233 ? 12.530 -17.093 -4.537 1.00 92.81 233 LEU A CA 1
ATOM 2012 C C . LEU A 1 233 ? 11.897 -16.139 -3.519 1.00 92.81 233 LEU A C 1
ATOM 2014 O O . LEU A 1 233 ? 11.679 -16.527 -2.371 1.00 92.81 233 LEU A O 1
ATOM 2018 N N . THR A 1 234 ? 11.591 -14.901 -3.917 1.00 93.50 234 THR A N 1
ATOM 2019 C CA . THR A 1 234 ? 11.005 -13.922 -2.989 1.00 93.50 234 THR A CA 1
ATOM 2020 C C . THR A 1 234 ? 9.583 -14.276 -2.602 1.00 93.50 234 THR A C 1
ATOM 2022 O O . THR A 1 234 ? 9.214 -14.074 -1.447 1.00 93.50 234 THR A O 1
ATOM 2025 N N . GLY A 1 235 ? 8.818 -14.864 -3.522 1.00 93.69 235 GLY A N 1
ATOM 2026 C CA . GLY A 1 235 ? 7.495 -15.403 -3.239 1.00 93.69 235 GLY A CA 1
ATOM 2027 C C . GLY A 1 235 ? 7.575 -16.500 -2.190 1.00 93.69 235 GLY A C 1
ATOM 2028 O O . GLY A 1 235 ? 6.955 -16.392 -1.135 1.00 93.69 235 GLY A O 1
ATOM 2029 N N . LEU A 1 236 ? 8.413 -17.513 -2.422 1.00 94.12 236 LEU A N 1
ATOM 2030 C CA . LEU A 1 236 ? 8.601 -18.617 -1.485 1.00 94.12 236 LEU A CA 1
ATOM 2031 C C . LEU A 1 236 ? 9.012 -18.112 -0.095 1.00 94.12 236 LEU A C 1
ATOM 2033 O O . LEU A 1 236 ? 8.422 -18.529 0.901 1.00 94.12 236 LEU A O 1
ATOM 2037 N N . LEU A 1 237 ? 9.977 -17.190 -0.018 1.00 92.69 237 LEU A N 1
ATOM 2038 C CA . LEU A 1 237 ? 10.423 -16.601 1.246 1.00 92.69 237 LEU A CA 1
ATOM 2039 C C . LEU A 1 237 ? 9.312 -15.803 1.940 1.00 92.69 237 LEU A C 1
ATOM 2041 O O . LEU A 1 237 ? 9.073 -16.010 3.128 1.00 92.69 237 LEU A O 1
ATOM 2045 N N . GLY A 1 238 ? 8.608 -14.931 1.212 1.00 92.94 238 GLY A N 1
ATOM 2046 C CA . GLY A 1 238 ? 7.541 -14.091 1.759 1.00 92.94 238 GLY A CA 1
ATOM 2047 C C . GLY A 1 238 ? 6.380 -14.906 2.328 1.00 92.94 238 GLY A C 1
ATOM 2048 O O . GLY A 1 238 ? 5.962 -14.667 3.463 1.00 92.94 238 GLY A O 1
ATOM 2049 N N . TYR A 1 239 ? 5.919 -15.913 1.580 1.00 92.38 239 TYR A N 1
ATOM 2050 C CA . TYR A 1 239 ? 4.846 -16.827 1.981 1.00 92.38 239 TYR A CA 1
ATOM 2051 C C . TYR A 1 239 ? 5.249 -17.736 3.144 1.00 92.38 239 TYR A C 1
ATOM 2053 O O . TYR A 1 239 ? 4.489 -17.891 4.102 1.00 92.38 239 TYR A O 1
ATOM 2061 N N . SER A 1 240 ? 6.452 -18.313 3.091 1.00 93.00 240 SER A N 1
ATOM 2062 C CA . SER A 1 240 ? 6.953 -19.168 4.174 1.00 93.00 240 SER A CA 1
ATOM 2063 C C . SER A 1 240 ? 7.078 -18.374 5.471 1.00 93.00 240 SER A C 1
ATOM 2065 O O . SER A 1 240 ? 6.657 -18.840 6.528 1.00 93.00 240 SER A O 1
ATOM 2067 N N . LEU A 1 241 ? 7.595 -17.144 5.388 1.00 92.88 241 LEU A N 1
ATOM 2068 C CA . LEU A 1 241 ? 7.724 -16.261 6.539 1.00 92.88 241 LEU A CA 1
ATOM 2069 C C . LEU A 1 241 ? 6.351 -15.876 7.108 1.00 92.88 241 LEU A C 1
ATOM 2071 O O . LEU A 1 241 ? 6.169 -15.961 8.319 1.00 92.88 241 LEU A O 1
ATOM 2075 N N . TYR A 1 242 ? 5.369 -15.550 6.260 1.00 90.25 242 TYR A N 1
ATOM 2076 C CA . TYR A 1 242 ? 3.990 -15.263 6.681 1.00 90.25 242 TYR A CA 1
ATOM 2077 C C . TYR A 1 242 ? 3.377 -16.417 7.486 1.00 90.25 242 TYR A C 1
ATOM 2079 O O . TYR A 1 242 ? 2.905 -16.219 8.608 1.00 90.25 242 TYR A O 1
ATOM 2087 N N . LEU A 1 243 ? 3.422 -17.637 6.938 1.00 88.38 243 LEU A N 1
ATOM 2088 C CA . LEU A 1 243 ? 2.847 -18.823 7.577 1.00 88.38 243 LEU A CA 1
ATOM 2089 C C . LEU A 1 243 ? 3.541 -19.140 8.907 1.00 88.38 243 LEU A C 1
ATOM 2091 O O . LEU A 1 243 ? 2.871 -19.380 9.913 1.00 88.38 243 LEU A O 1
ATOM 2095 N N . CYS A 1 244 ? 4.875 -19.069 8.939 1.00 90.25 244 CYS A N 1
ATOM 2096 C CA . CYS A 1 244 ? 5.649 -19.231 10.167 1.00 90.25 244 CYS A CA 1
ATOM 2097 C C . CYS A 1 244 ? 5.254 -18.197 11.230 1.00 90.25 244 CYS A C 1
ATOM 2099 O O . CYS A 1 244 ? 5.108 -18.551 12.400 1.00 90.25 244 CYS A O 1
ATOM 2101 N N . LEU A 1 245 ? 5.048 -16.936 10.840 1.00 88.88 245 LEU A N 1
ATOM 2102 C CA . LEU A 1 245 ? 4.699 -15.856 11.762 1.00 88.88 245 LEU A CA 1
ATOM 2103 C C . LEU A 1 245 ? 3.287 -15.996 12.332 1.00 88.88 245 LEU A C 1
ATOM 2105 O O . LEU A 1 245 ? 3.114 -15.743 13.520 1.00 88.88 245 LEU A O 1
ATOM 2109 N N . ILE A 1 246 ? 2.302 -16.462 11.557 1.00 82.44 246 ILE A N 1
ATOM 2110 C CA . ILE A 1 246 ? 0.953 -16.746 12.085 1.00 82.44 246 ILE A CA 1
ATOM 2111 C C . ILE A 1 246 ? 1.004 -17.854 13.137 1.00 82.44 246 ILE A C 1
ATOM 2113 O O . ILE A 1 246 ? 0.448 -17.711 14.229 1.00 82.44 246 ILE A O 1
ATOM 2117 N N . ILE A 1 247 ? 1.701 -18.952 12.831 1.00 82.31 247 ILE A N 1
ATOM 2118 C CA . ILE A 1 247 ? 1.857 -20.076 13.764 1.00 82.31 247 ILE A CA 1
ATOM 2119 C C . ILE A 1 247 ? 2.583 -19.601 15.030 1.00 82.31 247 ILE A C 1
ATOM 2121 O O . ILE A 1 247 ? 2.170 -19.905 16.152 1.00 82.31 247 ILE A O 1
ATOM 2125 N N . PHE A 1 248 ? 3.637 -18.801 14.861 1.00 83.25 248 PHE A N 1
ATOM 2126 C CA . PHE A 1 248 ? 4.396 -18.243 15.972 1.00 83.25 248 PHE A CA 1
ATOM 2127 C C . PHE A 1 248 ? 3.565 -17.266 16.813 1.00 83.25 248 PHE A C 1
ATOM 2129 O O . PHE A 1 248 ? 3.622 -17.313 18.041 1.00 83.25 248 PHE A O 1
ATOM 2136 N N . GLN A 1 249 ? 2.730 -16.430 16.194 1.00 78.81 249 GLN A N 1
ATOM 2137 C CA . GLN A 1 249 ? 1.829 -15.519 16.897 1.00 78.81 249 GLN A CA 1
ATOM 2138 C C . GLN A 1 249 ? 0.832 -16.287 17.777 1.00 78.81 249 GLN A C 1
ATOM 2140 O O . GLN A 1 249 ? 0.632 -15.916 18.937 1.00 78.81 249 GLN A O 1
ATOM 2145 N N . ALA A 1 250 ? 0.272 -17.396 17.281 1.00 75.12 250 ALA A N 1
ATOM 2146 C CA . ALA A 1 250 ? -0.598 -18.265 18.075 1.00 75.12 250 ALA A CA 1
ATOM 2147 C C . ALA A 1 250 ? 0.124 -18.835 19.314 1.00 75.12 250 ALA A C 1
ATOM 2149 O O . ALA A 1 250 ? -0.463 -18.921 20.396 1.00 75.12 250 ALA A O 1
ATOM 2150 N N . PHE A 1 251 ? 1.414 -19.163 19.190 1.00 76.81 251 PHE A N 1
ATOM 2151 C CA . PHE A 1 251 ? 2.250 -19.597 20.312 1.00 76.81 251 PHE A CA 1
ATOM 2152 C C . PHE A 1 251 ? 2.534 -18.467 21.318 1.00 76.81 251 PHE A C 1
ATOM 2154 O O . PHE A 1 251 ? 2.459 -18.688 22.529 1.00 76.81 251 PHE A O 1
ATOM 2161 N N . LEU A 1 252 ? 2.822 -17.247 20.848 1.00 77.69 252 LEU A N 1
ATOM 2162 C CA . LEU A 1 252 ? 3.095 -16.095 21.718 1.00 77.69 252 LEU A CA 1
ATOM 2163 C C . LEU A 1 252 ? 1.893 -15.701 22.577 1.00 77.69 252 LEU A C 1
ATOM 2165 O O . LEU A 1 252 ? 2.071 -15.368 23.745 1.00 77.69 252 LEU A O 1
ATOM 2169 N N . ILE A 1 253 ? 0.678 -15.769 22.024 1.00 75.38 253 ILE A N 1
ATOM 2170 C CA . ILE A 1 253 ? -0.557 -15.444 22.754 1.00 75.38 253 ILE A CA 1
ATOM 2171 C C . ILE A 1 253 ? -0.792 -16.426 23.913 1.00 75.38 253 ILE A C 1
ATOM 2173 O O . ILE A 1 253 ? -1.283 -16.029 24.971 1.00 75.38 253 ILE A O 1
ATOM 2177 N N . ARG A 1 254 ? -0.423 -17.701 23.739 1.00 75.88 254 ARG A N 1
ATOM 2178 C CA . ARG A 1 254 ? -0.640 -18.761 24.738 1.00 75.88 254 ARG A CA 1
ATOM 2179 C C . ARG A 1 254 ? 0.360 -18.712 25.899 1.00 75.88 254 ARG A C 1
ATOM 2181 O O . ARG A 1 254 ? 0.045 -19.191 26.987 1.00 75.88 254 ARG A O 1
ATOM 2188 N N . ASN A 1 255 ? 1.535 -18.114 25.706 1.00 76.06 255 ASN A N 1
ATOM 2189 C CA . ASN A 1 255 ? 2.607 -18.118 26.700 1.00 76.06 255 ASN A CA 1
ATOM 2190 C C . ASN A 1 255 ? 2.691 -16.818 27.506 1.00 76.06 255 ASN A C 1
ATOM 2192 O O . ASN A 1 255 ? 2.770 -15.715 26.968 1.00 76.06 255 ASN A O 1
ATOM 2196 N N . LYS A 1 256 ? 2.769 -16.948 28.835 1.00 78.19 256 LYS A N 1
ATOM 2197 C CA . LYS A 1 256 ? 3.043 -15.812 29.723 1.00 78.19 256 LYS A CA 1
ATOM 2198 C C . LYS A 1 256 ? 4.538 -15.491 29.705 1.00 78.19 256 LYS A C 1
ATOM 2200 O O . LYS A 1 256 ? 5.365 -16.336 30.029 1.00 78.19 256 LYS A O 1
ATOM 2205 N N . MET A 1 257 ? 4.879 -14.254 29.357 1.00 82.00 257 MET A N 1
ATOM 2206 C CA . MET A 1 257 ? 6.251 -13.740 29.344 1.00 82.00 257 MET A CA 1
ATOM 2207 C C . MET A 1 257 ? 6.339 -12.434 30.135 1.00 82.00 257 MET A C 1
ATOM 2209 O O . MET A 1 257 ? 5.356 -11.698 30.238 1.00 82.00 257 MET A O 1
ATOM 2213 N N . CYS A 1 258 ? 7.522 -12.122 30.672 1.00 86.81 258 CYS A N 1
ATOM 2214 C CA . CYS A 1 258 ? 7.776 -10.814 31.271 1.00 86.81 258 CYS A CA 1
ATOM 2215 C C . CYS A 1 258 ? 7.733 -9.700 30.206 1.00 86.81 258 CYS A C 1
ATOM 2217 O O . CYS A 1 258 ? 7.996 -9.940 29.025 1.00 86.81 258 CYS A O 1
ATOM 2219 N N . LEU A 1 259 ? 7.413 -8.473 30.630 1.00 81.19 259 LEU A N 1
ATOM 2220 C CA . LEU A 1 259 ? 7.130 -7.343 29.732 1.00 81.19 259 LEU A CA 1
ATOM 2221 C C . LEU A 1 259 ? 8.279 -7.021 28.765 1.00 81.19 259 LEU A C 1
ATOM 2223 O O . LEU A 1 259 ? 8.037 -6.811 27.581 1.00 81.19 259 LEU A O 1
ATOM 2227 N N . ILE A 1 260 ? 9.525 -7.026 29.247 1.00 82.62 260 ILE A N 1
ATOM 2228 C CA . ILE A 1 260 ? 10.699 -6.666 28.435 1.00 82.62 260 ILE A CA 1
ATOM 2229 C C . ILE A 1 260 ? 10.932 -7.702 27.332 1.00 82.62 260 ILE A C 1
ATOM 2231 O O . ILE A 1 260 ? 11.030 -7.349 26.158 1.00 82.62 260 ILE A O 1
ATOM 2235 N N . ARG A 1 261 ? 10.964 -8.992 27.695 1.00 83.50 261 ARG A N 1
ATOM 2236 C CA . ARG A 1 261 ? 11.141 -10.088 26.732 1.00 83.50 261 ARG A CA 1
ATOM 2237 C C . ARG A 1 261 ? 10.016 -10.097 25.704 1.00 83.50 261 ARG A C 1
ATOM 2239 O O . ARG A 1 261 ? 10.273 -10.285 24.520 1.00 83.50 261 ARG A O 1
ATOM 2246 N N . ARG A 1 262 ? 8.784 -9.860 26.157 1.00 81.31 262 ARG A N 1
ATOM 2247 C CA . ARG A 1 262 ? 7.615 -9.766 25.288 1.00 81.31 262 ARG A CA 1
ATOM 2248 C C . ARG A 1 262 ? 7.763 -8.640 24.265 1.00 81.31 262 ARG A C 1
ATOM 2250 O O . ARG A 1 262 ? 7.602 -8.912 23.085 1.00 81.31 262 ARG A O 1
ATOM 2257 N N . LYS A 1 263 ? 8.136 -7.430 24.692 1.00 80.75 263 LYS A N 1
ATOM 2258 C CA . LYS A 1 263 ? 8.306 -6.278 23.792 1.00 80.75 263 LYS A CA 1
ATOM 2259 C C . LYS A 1 263 ? 9.369 -6.537 22.719 1.00 80.75 263 LYS A C 1
ATOM 2261 O O . LYS A 1 263 ? 9.117 -6.291 21.548 1.00 80.75 263 LYS A O 1
ATOM 2266 N N . ILE A 1 264 ? 10.518 -7.107 23.100 1.00 83.94 264 ILE A N 1
ATOM 2267 C CA . ILE A 1 264 ? 11.589 -7.457 22.147 1.00 83.94 264 ILE A CA 1
ATOM 2268 C C . ILE A 1 264 ? 11.093 -8.469 21.107 1.00 83.94 264 ILE A C 1
ATOM 2270 O O . ILE A 1 264 ? 11.336 -8.299 19.915 1.00 83.94 264 ILE A O 1
ATOM 2274 N N . ILE A 1 265 ? 10.390 -9.517 21.545 1.00 85.25 265 ILE A N 1
ATOM 2275 C CA . ILE A 1 265 ? 9.850 -10.531 20.633 1.00 85.25 265 ILE A CA 1
ATOM 2276 C C . ILE A 1 265 ? 8.782 -9.927 19.717 1.00 85.25 265 ILE A C 1
ATOM 2278 O O . ILE A 1 265 ? 8.791 -10.210 18.524 1.00 85.25 265 ILE A O 1
ATOM 2282 N N . GLU A 1 266 ? 7.893 -9.089 20.251 1.00 79.94 266 GLU A N 1
ATOM 2283 C CA . GLU A 1 266 ? 6.882 -8.384 19.461 1.00 79.94 266 GLU A CA 1
ATOM 2284 C C . GLU A 1 266 ? 7.541 -7.541 18.365 1.00 79.94 266 GLU A C 1
ATOM 2286 O O . GLU A 1 266 ? 7.157 -7.652 17.208 1.00 79.94 266 GLU A O 1
ATOM 2291 N N . ASP A 1 267 ? 8.586 -6.778 18.683 1.00 82.50 267 ASP A N 1
ATOM 2292 C CA . ASP A 1 267 ? 9.307 -5.971 17.693 1.00 82.50 267 ASP A CA 1
ATOM 2293 C C . ASP A 1 267 ? 9.980 -6.809 16.603 1.00 82.50 267 ASP A C 1
ATOM 2295 O O . ASP A 1 267 ? 9.925 -6.444 15.429 1.00 82.50 267 ASP A O 1
ATOM 2299 N N . LEU A 1 268 ? 10.574 -7.948 16.967 1.00 84.81 268 LEU A N 1
ATOM 2300 C CA . LEU A 1 268 ? 11.146 -8.881 15.994 1.00 84.81 268 LEU A CA 1
ATOM 2301 C C . LEU A 1 268 ? 10.068 -9.468 15.082 1.00 84.81 268 LEU A C 1
ATOM 2303 O O . LEU A 1 268 ? 10.258 -9.508 13.869 1.00 84.81 268 LEU A O 1
ATOM 2307 N N . VAL A 1 269 ? 8.927 -9.875 15.644 1.00 85.06 269 VAL A N 1
ATOM 2308 C CA . VAL A 1 269 ? 7.772 -10.327 14.858 1.00 85.06 269 VAL A CA 1
ATOM 2309 C C . VAL A 1 269 ? 7.308 -9.217 13.928 1.00 85.06 269 VAL A C 1
ATOM 2311 O O . VAL A 1 269 ? 7.078 -9.480 12.754 1.00 85.06 269 VAL A O 1
ATOM 2314 N N . TYR A 1 270 ? 7.243 -7.972 14.405 1.00 83.31 270 TYR A N 1
ATOM 2315 C CA . TYR A 1 270 ? 6.810 -6.855 13.582 1.00 83.31 270 TYR A CA 1
ATOM 2316 C C . TYR A 1 270 ? 7.726 -6.615 12.374 1.00 83.31 270 TYR A C 1
ATOM 2318 O O . TYR A 1 270 ? 7.244 -6.453 11.253 1.00 83.31 270 TYR A O 1
ATOM 2326 N N . ILE A 1 271 ? 9.042 -6.637 12.593 1.00 84.62 271 ILE A N 1
ATOM 2327 C CA . ILE A 1 271 ? 10.046 -6.475 11.534 1.00 84.62 271 ILE A CA 1
ATOM 2328 C C . ILE A 1 271 ? 9.980 -7.640 10.535 1.00 84.62 271 ILE A C 1
ATOM 2330 O O . ILE A 1 271 ? 10.002 -7.417 9.326 1.00 84.62 271 ILE A O 1
ATOM 2334 N N . LEU A 1 272 ? 9.864 -8.882 11.017 1.00 88.81 272 LEU A N 1
ATOM 2335 C CA . LEU A 1 272 ? 9.758 -10.064 10.156 1.00 88.81 272 LEU A CA 1
ATOM 2336 C C . LEU A 1 272 ? 8.460 -10.073 9.342 1.00 88.81 272 LEU A C 1
ATOM 2338 O O . LEU A 1 272 ? 8.468 -10.421 8.163 1.00 88.81 272 LEU A O 1
ATOM 2342 N N . SER A 1 273 ? 7.347 -9.651 9.931 1.00 86.88 273 SER A N 1
ATOM 2343 C CA . SER A 1 273 ? 6.094 -9.503 9.197 1.00 86.88 273 SER A CA 1
ATOM 2344 C C . SER A 1 273 ? 6.191 -8.411 8.139 1.00 86.88 273 SER A C 1
ATOM 2346 O O . SER A 1 273 ? 5.704 -8.603 7.031 1.00 86.88 273 SER A O 1
ATOM 2348 N N . TYR A 1 274 ? 6.864 -7.296 8.432 1.00 85.81 274 TYR A N 1
ATOM 2349 C CA . TYR A 1 274 ? 7.111 -6.257 7.435 1.00 85.81 274 TYR A CA 1
ATOM 2350 C C . TYR A 1 274 ? 7.942 -6.777 6.255 1.00 85.81 274 TYR A C 1
ATOM 2352 O O . TYR A 1 274 ? 7.577 -6.566 5.099 1.00 85.81 274 TYR A O 1
ATOM 2360 N N . LEU A 1 275 ? 8.996 -7.551 6.541 1.00 89.75 275 LEU A N 1
ATOM 2361 C CA . LEU A 1 275 ? 9.780 -8.265 5.529 1.00 89.75 275 LEU A CA 1
ATOM 2362 C C . LEU A 1 275 ? 8.908 -9.178 4.659 1.00 89.75 275 LEU A C 1
ATOM 2364 O O . LEU A 1 275 ? 9.019 -9.162 3.434 1.00 89.75 275 LEU A O 1
ATOM 2368 N N . SER A 1 276 ? 8.018 -9.946 5.291 1.00 91.75 276 SER A N 1
ATOM 2369 C CA . SER A 1 276 ? 7.076 -10.827 4.599 1.00 91.75 276 SER A CA 1
ATOM 2370 C C . SER A 1 276 ? 6.119 -10.047 3.693 1.00 91.75 276 SER A C 1
ATOM 2372 O O . SER A 1 276 ? 5.971 -10.411 2.527 1.00 91.75 276 SER A O 1
ATOM 2374 N N . ILE A 1 277 ? 5.529 -8.948 4.182 1.00 89.69 277 ILE A N 1
ATOM 2375 C CA . ILE A 1 277 ? 4.626 -8.089 3.401 1.00 89.69 277 ILE A CA 1
ATOM 2376 C C . ILE A 1 277 ? 5.323 -7.596 2.138 1.00 89.69 277 ILE A C 1
ATOM 2378 O O . ILE A 1 277 ? 4.812 -7.809 1.042 1.00 89.69 277 ILE A O 1
ATOM 2382 N N . VAL A 1 278 ? 6.486 -6.958 2.281 1.00 91.31 278 VAL A N 1
ATOM 2383 C CA . VAL A 1 278 ? 7.184 -6.353 1.141 1.00 91.31 278 VAL A CA 1
ATOM 2384 C C . VAL A 1 278 ? 7.617 -7.421 0.134 1.00 91.31 278 VAL A C 1
ATOM 2386 O O . VAL A 1 278 ? 7.472 -7.213 -1.068 1.00 91.31 278 VAL A O 1
ATOM 2389 N N . ALA A 1 279 ? 8.057 -8.597 0.593 1.00 93.62 279 ALA A N 1
ATOM 2390 C CA . ALA A 1 279 ? 8.393 -9.715 -0.289 1.00 93.62 279 ALA A CA 1
ATOM 2391 C C . ALA A 1 279 ? 7.177 -10.243 -1.079 1.00 93.62 279 ALA A C 1
ATOM 2393 O O . ALA A 1 279 ? 7.288 -10.505 -2.281 1.00 93.62 279 ALA A O 1
ATOM 2394 N N . VAL A 1 280 ? 6.014 -10.377 -0.431 1.00 93.69 280 VAL A N 1
ATOM 2395 C CA . VAL A 1 280 ? 4.763 -10.797 -1.086 1.00 93.69 280 VAL A CA 1
ATOM 2396 C C . VAL A 1 280 ? 4.300 -9.739 -2.089 1.00 93.69 280 VAL A C 1
ATOM 2398 O O . VAL A 1 280 ? 4.028 -10.079 -3.240 1.00 93.69 280 VAL A O 1
ATOM 2401 N N . TRP A 1 281 ? 4.285 -8.463 -1.690 1.00 93.69 281 TRP A N 1
ATOM 2402 C CA . TRP A 1 281 ? 3.922 -7.347 -2.567 1.00 93.69 281 TRP A CA 1
ATOM 2403 C C . TRP A 1 281 ? 4.815 -7.282 -3.803 1.00 93.69 281 TRP A C 1
ATOM 2405 O O . TRP A 1 281 ? 4.296 -7.260 -4.916 1.00 93.69 281 TRP A O 1
ATOM 2415 N N . ARG A 1 282 ? 6.141 -7.365 -3.628 1.00 93.00 282 ARG A N 1
ATOM 2416 C CA . ARG A 1 282 ? 7.099 -7.422 -4.740 1.00 93.00 282 ARG A CA 1
ATOM 2417 C C . ARG A 1 282 ? 6.798 -8.561 -5.697 1.00 93.00 282 ARG A C 1
ATOM 2419 O O . ARG A 1 282 ? 6.825 -8.369 -6.906 1.00 93.00 282 ARG A O 1
ATOM 2426 N N . THR A 1 283 ? 6.524 -9.747 -5.166 1.00 94.62 283 THR A N 1
ATOM 2427 C CA . THR A 1 283 ? 6.323 -10.944 -5.988 1.00 94.62 283 THR A CA 1
ATOM 2428 C C . THR A 1 283 ? 5.129 -10.789 -6.928 1.00 94.62 283 THR A C 1
ATOM 2430 O O . THR A 1 283 ? 5.257 -11.072 -8.117 1.00 94.62 283 THR A O 1
ATOM 2433 N N . PHE A 1 284 ? 3.984 -10.313 -6.430 1.00 94.75 284 PHE A N 1
ATOM 2434 C CA . PHE A 1 284 ? 2.814 -10.102 -7.286 1.00 94.75 284 PHE A CA 1
ATOM 2435 C C . PHE A 1 284 ? 2.948 -8.882 -8.178 1.00 94.75 284 PHE A C 1
ATOM 2437 O O . PHE A 1 284 ? 2.531 -8.958 -9.325 1.00 94.75 284 PHE A O 1
ATOM 2444 N N . TRP A 1 285 ? 3.538 -7.794 -7.688 1.00 94.69 285 TRP A N 1
ATOM 2445 C CA . TRP A 1 285 ? 3.721 -6.583 -8.481 1.00 94.69 285 TRP A CA 1
ATOM 2446 C C . TRP A 1 285 ? 4.650 -6.831 -9.668 1.00 94.69 285 TRP A C 1
ATOM 2448 O O . TRP A 1 285 ? 4.246 -6.713 -10.816 1.00 94.69 285 TRP A O 1
ATOM 2458 N N . ASN A 1 286 ? 5.874 -7.294 -9.412 1.00 93.31 286 ASN A N 1
ATOM 2459 C CA . ASN A 1 286 ? 6.829 -7.571 -10.480 1.00 93.31 286 ASN A CA 1
ATOM 2460 C C . ASN A 1 286 ? 6.365 -8.756 -11.350 1.00 93.31 286 ASN A C 1
ATOM 2462 O O . ASN A 1 286 ? 6.729 -8.840 -12.520 1.00 93.31 286 ASN A O 1
ATOM 2466 N N . GLY A 1 287 ? 5.578 -9.685 -10.794 1.00 93.06 287 GLY A N 1
ATOM 2467 C CA . GLY A 1 287 ? 4.927 -10.744 -11.564 1.00 93.06 287 GLY A CA 1
ATOM 2468 C C . GLY A 1 287 ? 3.877 -10.195 -12.532 1.00 93.06 287 GLY A C 1
ATOM 2469 O O . GLY A 1 287 ? 3.885 -10.566 -13.703 1.00 93.06 287 GLY A O 1
ATOM 2470 N N . TYR A 1 288 ? 3.015 -9.292 -12.060 1.00 92.88 288 TYR A N 1
ATOM 2471 C CA . TYR A 1 288 ? 2.029 -8.574 -12.868 1.00 92.88 288 TYR A CA 1
ATOM 2472 C C . TYR A 1 288 ? 2.707 -7.851 -14.031 1.00 92.88 288 TYR A C 1
ATOM 2474 O O . TYR A 1 288 ? 2.376 -8.119 -15.187 1.00 92.88 288 TYR A O 1
ATOM 2482 N N . ASP A 1 289 ? 3.731 -7.052 -13.726 1.00 91.56 289 ASP A N 1
ATOM 2483 C CA . ASP A 1 289 ? 4.519 -6.335 -14.725 1.00 91.56 289 ASP A CA 1
ATOM 2484 C C . ASP A 1 289 ? 5.121 -7.317 -15.736 1.00 91.56 289 ASP A C 1
ATOM 2486 O O . ASP A 1 289 ? 4.908 -7.185 -16.941 1.00 91.56 289 ASP A O 1
ATOM 2490 N N . TYR A 1 290 ? 5.813 -8.358 -15.259 1.00 89.94 290 TYR A N 1
ATOM 2491 C CA . TYR A 1 290 ? 6.469 -9.351 -16.112 1.00 89.94 290 TYR A CA 1
ATOM 2492 C C . TYR A 1 290 ? 5.514 -9.987 -17.130 1.00 89.94 290 TYR A C 1
ATOM 2494 O O . TYR A 1 290 ? 5.869 -10.108 -18.303 1.00 89.94 290 TYR A O 1
ATOM 2502 N N . PHE A 1 291 ? 4.305 -10.373 -16.709 1.00 88.44 291 PHE A N 1
ATOM 2503 C CA . PHE A 1 291 ? 3.327 -10.990 -17.607 1.00 88.44 291 PHE A CA 1
ATOM 2504 C C . PHE A 1 291 ? 2.645 -9.978 -18.529 1.00 88.44 291 PHE A C 1
ATOM 2506 O O . PHE A 1 291 ? 2.427 -10.285 -19.701 1.00 88.44 291 PHE A O 1
ATOM 2513 N N . ILE A 1 292 ? 2.343 -8.766 -18.059 1.00 88.44 292 ILE A N 1
ATOM 2514 C CA . ILE A 1 292 ? 1.714 -7.745 -18.908 1.00 88.44 292 ILE A CA 1
ATOM 2515 C C . ILE A 1 292 ? 2.668 -7.209 -19.962 1.00 88.44 292 ILE A C 1
ATOM 2517 O O . ILE A 1 292 ? 2.247 -6.964 -21.094 1.00 88.44 292 ILE A O 1
ATOM 2521 N N . PHE A 1 293 ? 3.958 -7.087 -19.648 1.00 82.81 293 PHE A N 1
ATOM 2522 C CA . PHE A 1 293 ? 4.961 -6.705 -20.636 1.00 82.81 293 PHE A CA 1
ATOM 2523 C C . PHE A 1 293 ? 5.011 -7.675 -21.831 1.00 82.81 293 PHE A C 1
ATOM 2525 O O . PHE A 1 293 ? 5.448 -7.277 -22.910 1.00 82.81 293 PHE A O 1
ATOM 2532 N N . MET A 1 294 ? 4.511 -8.908 -21.705 1.00 83.12 294 MET A N 1
ATOM 2533 C CA . MET A 1 294 ? 4.431 -9.856 -22.824 1.00 83.12 294 MET A CA 1
ATOM 2534 C C . MET A 1 294 ? 3.219 -9.652 -23.743 1.00 83.12 294 MET A C 1
ATOM 2536 O O . MET A 1 294 ? 3.140 -10.304 -24.781 1.00 83.12 294 MET A O 1
ATOM 2540 N N . ILE A 1 295 ? 2.280 -8.773 -23.391 1.00 88.88 295 ILE A N 1
ATOM 2541 C CA . ILE A 1 295 ? 1.031 -8.574 -24.133 1.00 88.88 295 ILE A CA 1
ATOM 2542 C C . ILE A 1 295 ? 1.074 -7.233 -24.880 1.00 88.88 295 ILE A C 1
ATOM 2544 O O . ILE A 1 295 ? 1.617 -6.251 -24.376 1.00 88.88 295 ILE A O 1
ATOM 2548 N N . GLU A 1 296 ? 0.513 -7.184 -26.092 1.00 83.06 296 GLU A N 1
ATOM 2549 C CA . GLU A 1 296 ? 0.497 -5.980 -26.939 1.00 83.06 296 GLU A CA 1
ATOM 2550 C C . GLU A 1 296 ? -0.535 -4.939 -26.462 1.00 83.06 296 GLU A C 1
ATOM 2552 O O . GLU A 1 296 ? -0.242 -3.748 -26.401 1.00 83.06 296 GLU A O 1
ATOM 2557 N N . SER A 1 297 ? -1.731 -5.371 -26.045 1.00 86.62 297 SER A N 1
ATOM 2558 C CA . SER A 1 297 ? -2.838 -4.494 -25.624 1.00 86.62 297 SER A CA 1
ATOM 2559 C C . SER A 1 297 ? -2.794 -4.129 -24.130 1.00 86.62 297 SER A C 1
ATOM 2561 O O . SER A 1 297 ? -3.756 -4.367 -23.395 1.00 86.62 297 SER A O 1
ATOM 2563 N N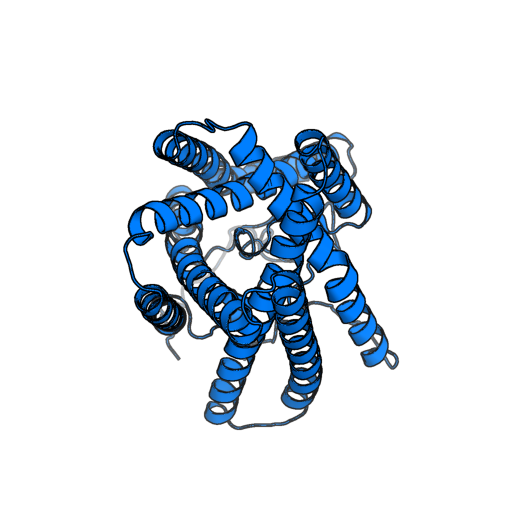 . ARG A 1 298 ? -1.669 -3.582 -23.657 1.00 89.06 298 ARG A N 1
ATOM 2564 C CA . ARG A 1 298 ? -1.413 -3.356 -22.217 1.00 89.06 298 ARG A CA 1
ATOM 2565 C C . ARG A 1 298 ? -2.378 -2.368 -21.569 1.00 89.06 298 ARG A C 1
ATOM 2567 O O . ARG A 1 298 ? -2.894 -2.647 -20.494 1.00 89.06 298 ARG A O 1
ATOM 2574 N N . GLU A 1 299 ? -2.691 -1.269 -22.254 1.00 90.56 299 GLU A N 1
ATOM 2575 C CA . GLU A 1 299 ? -3.594 -0.231 -21.732 1.00 90.56 299 GLU A CA 1
ATOM 2576 C C . GLU A 1 299 ? -4.977 -0.786 -21.377 1.00 90.56 299 GLU A C 1
ATOM 2578 O O . GLU A 1 299 ? -5.524 -0.507 -20.308 1.00 90.56 299 GLU A O 1
ATOM 2583 N N . LEU A 1 300 ? -5.521 -1.640 -22.250 1.00 91.62 300 LEU A N 1
ATOM 2584 C CA . LEU A 1 300 ? -6.801 -2.294 -22.009 1.00 91.62 300 LEU A CA 1
ATOM 2585 C C . LEU A 1 300 ? -6.726 -3.212 -20.785 1.00 91.62 300 LEU A C 1
ATOM 2587 O O . LEU A 1 300 ? -7.667 -3.258 -19.998 1.00 91.62 300 LEU A O 1
ATOM 2591 N N . ILE A 1 301 ? -5.609 -3.918 -20.599 1.00 93.25 301 ILE A N 1
ATOM 2592 C CA . ILE A 1 301 ? -5.416 -4.808 -19.451 1.00 93.25 301 ILE A CA 1
ATOM 2593 C C . ILE A 1 301 ? -5.337 -4.008 -18.158 1.00 93.25 301 ILE A C 1
ATOM 2595 O O . ILE A 1 301 ? -5.954 -4.426 -17.179 1.00 93.25 301 ILE A O 1
ATOM 2599 N N . PHE A 1 302 ? -4.655 -2.860 -18.142 1.00 94.25 302 PHE A N 1
ATOM 2600 C CA . PHE A 1 302 ? -4.626 -1.991 -16.965 1.00 94.25 302 PHE A CA 1
ATOM 2601 C C . PHE A 1 302 ? -6.045 -1.574 -16.566 1.00 94.25 302 PHE A C 1
ATOM 2603 O O . PHE A 1 302 ? -6.446 -1.770 -15.421 1.00 94.25 302 PHE A O 1
ATOM 2610 N N . LEU A 1 303 ? -6.850 -1.103 -17.524 1.00 94.94 303 LEU A N 1
ATOM 2611 C CA . LEU A 1 303 ? -8.231 -0.679 -17.273 1.00 94.94 303 LEU A CA 1
ATOM 2612 C C . LEU A 1 303 ? -9.126 -1.841 -16.818 1.00 94.94 303 LEU A C 1
ATOM 2614 O O . LEU A 1 303 ? -9.847 -1.716 -15.828 1.00 94.94 303 LEU A O 1
ATOM 2618 N N . VAL A 1 304 ? -9.072 -2.984 -17.509 1.00 95.00 304 VAL A N 1
ATOM 2619 C CA . VAL A 1 304 ? -9.883 -4.166 -17.172 1.00 95.00 304 VAL A CA 1
ATOM 2620 C C . VAL A 1 304 ? -9.493 -4.726 -15.807 1.00 95.00 304 VAL A C 1
ATOM 2622 O O . VAL A 1 304 ? -10.376 -5.058 -15.018 1.00 95.00 304 VAL A O 1
ATOM 2625 N N . THR A 1 305 ? -8.197 -4.788 -15.496 1.00 95.62 305 THR A N 1
ATOM 2626 C CA . THR A 1 305 ? -7.704 -5.227 -14.182 1.00 95.62 305 THR A CA 1
ATOM 2627 C C . THR A 1 305 ? -8.185 -4.273 -13.094 1.00 95.62 305 THR A C 1
ATOM 2629 O O . THR A 1 305 ? -8.779 -4.711 -12.113 1.00 95.62 305 THR A O 1
ATOM 2632 N N . HIS A 1 306 ? -7.999 -2.968 -13.292 1.00 96.06 306 HIS A N 1
ATOM 2633 C CA . HIS A 1 306 ? -8.384 -1.940 -12.335 1.00 96.06 306 HIS A CA 1
ATOM 2634 C C . HIS A 1 306 ? -9.886 -1.984 -12.007 1.00 96.06 306 HIS A C 1
ATOM 2636 O O . HIS A 1 306 ? -10.276 -2.188 -10.854 1.00 96.06 306 HIS A O 1
ATOM 2642 N N . PHE A 1 307 ? -10.745 -1.841 -13.022 1.00 96.31 307 PHE A N 1
ATOM 2643 C CA . PHE A 1 307 ? -12.196 -1.810 -12.820 1.00 96.31 307 PHE A CA 1
ATOM 2644 C C . PHE A 1 307 ? -12.756 -3.178 -12.431 1.00 96.31 307 PHE A C 1
ATOM 2646 O O . PHE A 1 307 ? -13.632 -3.255 -11.570 1.00 96.31 307 PHE A O 1
ATOM 2653 N N . GLY A 1 308 ? -12.246 -4.259 -13.027 1.00 96.44 308 GLY A N 1
ATOM 2654 C CA . GLY A 1 308 ? -12.675 -5.620 -12.720 1.00 96.44 308 GLY A CA 1
ATOM 2655 C C . GLY A 1 308 ? -12.412 -5.985 -11.263 1.00 96.44 308 GLY A C 1
ATOM 2656 O O . GLY A 1 308 ? -13.308 -6.492 -10.587 1.00 96.44 308 GLY A O 1
ATOM 2657 N N . ILE A 1 309 ? -11.223 -5.659 -10.746 1.00 96.19 309 ILE A N 1
ATOM 2658 C CA . ILE A 1 309 ? -10.889 -5.906 -9.342 1.00 96.19 309 ILE A CA 1
ATOM 2659 C C . ILE A 1 309 ? -11.682 -4.990 -8.417 1.00 96.19 309 ILE A C 1
ATOM 2661 O O . ILE A 1 309 ? -12.187 -5.474 -7.407 1.00 96.19 309 ILE A O 1
ATOM 2665 N N . PHE A 1 310 ? -11.848 -3.705 -8.748 1.00 94.19 310 PHE A N 1
ATOM 2666 C CA . PHE A 1 310 ? -12.666 -2.809 -7.929 1.00 94.19 310 PHE A CA 1
ATOM 2667 C C . PHE A 1 310 ? -14.096 -3.345 -7.765 1.00 94.19 310 PHE A C 1
ATOM 2669 O O . PHE A 1 310 ? -14.583 -3.485 -6.644 1.00 94.19 310 PHE A O 1
ATOM 2676 N N . ILE A 1 311 ? -14.743 -3.730 -8.871 1.00 93.69 311 ILE A N 1
ATOM 2677 C CA . ILE A 1 311 ? -16.094 -4.309 -8.856 1.00 93.69 311 ILE A CA 1
ATOM 2678 C C . ILE A 1 311 ? -16.121 -5.607 -8.042 1.00 93.69 311 ILE A C 1
ATOM 2680 O O . ILE A 1 311 ? -17.016 -5.795 -7.218 1.00 93.69 311 ILE A O 1
ATOM 2684 N N . LEU A 1 312 ? -15.137 -6.491 -8.234 1.00 93.62 312 LEU A N 1
ATOM 2685 C CA . LEU A 1 312 ? -15.042 -7.743 -7.486 1.00 93.62 312 LEU A CA 1
ATOM 2686 C C . LEU A 1 312 ? -14.904 -7.496 -5.976 1.00 93.62 312 LEU A C 1
ATOM 2688 O O . LEU A 1 312 ? -15.611 -8.120 -5.190 1.00 93.62 312 LEU A O 1
ATOM 2692 N N . MET A 1 313 ? -14.041 -6.567 -5.567 1.00 89.88 313 MET A N 1
ATOM 2693 C CA . MET A 1 313 ? -13.816 -6.229 -4.159 1.00 89.88 313 MET A CA 1
ATOM 2694 C C . MET A 1 313 ? -15.055 -5.603 -3.516 1.00 89.88 313 MET A C 1
ATOM 2696 O O . MET A 1 313 ? -15.383 -5.946 -2.383 1.00 89.88 313 MET A O 1
ATOM 2700 N N . VAL A 1 314 ? -15.806 -4.780 -4.253 1.00 87.25 314 VAL A N 1
ATOM 2701 C CA . VAL A 1 314 ? -17.110 -4.261 -3.809 1.00 87.25 314 VAL A CA 1
ATOM 2702 C C . VAL A 1 314 ? -18.123 -5.394 -3.610 1.00 87.25 314 VAL A C 1
ATOM 2704 O O . VAL A 1 314 ? -18.806 -5.432 -2.587 1.00 87.25 314 VAL A O 1
ATOM 2707 N N . ILE A 1 315 ? -18.215 -6.344 -4.549 1.00 87.69 315 ILE A N 1
ATOM 2708 C CA . ILE A 1 315 ? -19.118 -7.507 -4.436 1.00 87.69 315 ILE A CA 1
ATOM 2709 C C . ILE A 1 315 ? -18.752 -8.364 -3.217 1.00 87.69 315 ILE A C 1
ATOM 2711 O O . ILE A 1 315 ? -19.638 -8.822 -2.494 1.00 87.69 315 ILE A O 1
ATOM 2715 N N . LEU A 1 316 ? -17.452 -8.558 -2.975 1.00 85.62 316 LEU A N 1
ATOM 2716 C CA . LEU A 1 316 ? -16.924 -9.317 -1.838 1.00 85.62 316 LEU A CA 1
ATOM 2717 C C . LEU A 1 316 ? -16.964 -8.553 -0.510 1.00 85.62 316 LEU A C 1
ATOM 2719 O O . LEU A 1 316 ? -16.707 -9.156 0.530 1.00 85.62 316 LEU A O 1
ATOM 2723 N N . LYS A 1 317 ? -17.316 -7.265 -0.533 1.00 84.00 317 LYS A N 1
ATOM 2724 C CA . LYS A 1 317 ? -17.331 -6.363 0.620 1.00 84.00 317 LYS A CA 1
ATOM 2725 C C . LYS A 1 317 ? -15.964 -6.146 1.280 1.00 84.00 317 LYS A C 1
ATOM 2727 O O . LYS A 1 317 ? -15.819 -6.255 2.500 1.00 84.00 317 LYS A O 1
ATOM 2732 N N . LEU A 1 318 ? -14.959 -5.906 0.444 1.00 82.88 318 LEU A N 1
ATOM 2733 C CA . LEU A 1 318 ? -13.551 -5.766 0.821 1.00 82.88 318 LEU A CA 1
ATOM 2734 C C . LEU A 1 318 ? -12.884 -4.555 0.154 1.00 82.88 318 LEU A C 1
ATOM 2736 O O . LEU A 1 318 ? -11.657 -4.471 0.128 1.00 82.88 318 LEU A O 1
ATOM 2740 N N . ASP A 1 319 ? -13.653 -3.619 -0.404 1.00 83.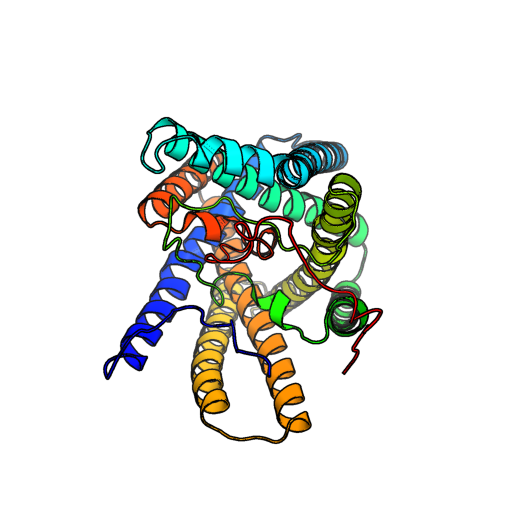31 319 ASP A N 1
ATOM 2741 C CA . ASP A 1 319 ? -13.140 -2.441 -1.110 1.00 83.31 319 ASP A CA 1
ATOM 2742 C C . ASP A 1 319 ? -12.283 -1.535 -0.213 1.00 83.31 319 ASP A C 1
ATOM 2744 O O . ASP A 1 319 ? -11.352 -0.901 -0.706 1.00 83.31 319 ASP A O 1
ATOM 2748 N N . SER A 1 320 ? -12.475 -1.570 1.109 1.00 78.19 320 SER A N 1
ATOM 2749 C CA . SER A 1 320 ? -11.582 -0.901 2.065 1.00 78.19 320 SER A CA 1
ATOM 2750 C C . SER A 1 320 ? -10.141 -1.430 2.066 1.00 78.19 320 SER A C 1
ATOM 2752 O O . SER A 1 320 ? -9.212 -0.718 2.457 1.00 78.19 320 SER A O 1
ATOM 2754 N N . SER A 1 321 ? -9.916 -2.661 1.598 1.00 81.69 321 SER A N 1
ATOM 2755 C CA . SER A 1 321 ? -8.568 -3.228 1.456 1.00 81.69 321 SER A CA 1
ATOM 2756 C C . SER A 1 321 ? -7.790 -2.566 0.310 1.00 81.69 321 SER A C 1
ATOM 2758 O O . SER A 1 321 ? -6.560 -2.541 0.336 1.00 81.69 321 SER A O 1
ATOM 2760 N N . LEU A 1 322 ? -8.485 -1.940 -0.652 1.00 87.62 322 LEU A N 1
ATOM 2761 C CA . LEU A 1 322 ? -7.872 -1.254 -1.796 1.00 87.62 322 LEU A CA 1
ATOM 2762 C C . LEU A 1 322 ? -7.118 0.020 -1.412 1.00 87.62 322 LEU A C 1
ATOM 2764 O O . LEU A 1 322 ? -6.308 0.508 -2.195 1.00 87.62 322 LEU A O 1
ATOM 2768 N N . TYR A 1 323 ? -7.310 0.539 -0.200 1.00 82.88 323 TYR A N 1
ATOM 2769 C CA . TYR A 1 323 ? -6.493 1.638 0.316 1.00 82.88 323 TYR A CA 1
ATOM 2770 C C . TYR A 1 323 ? -5.030 1.261 0.553 1.00 82.88 323 TYR A C 1
ATOM 2772 O O . TYR A 1 323 ? -4.193 2.153 0.717 1.00 82.88 323 TYR A O 1
ATOM 2780 N N . GLY A 1 324 ? -4.729 -0.041 0.601 1.00 75.31 324 GLY A N 1
ATOM 2781 C CA . GLY A 1 324 ? -3.381 -0.568 0.743 1.00 75.31 324 GLY A CA 1
ATOM 2782 C C . GLY A 1 324 ? -2.633 0.001 1.959 1.00 75.31 324 GLY A C 1
ATOM 2783 O O . GLY A 1 324 ? -3.246 0.335 2.980 1.00 75.31 324 GLY A O 1
ATOM 2784 N N . PRO A 1 325 ? -1.297 0.127 1.880 1.00 68.56 325 PRO A N 1
ATOM 2785 C CA . PRO A 1 325 ? -0.499 0.642 2.989 1.00 68.56 325 PRO A CA 1
ATOM 2786 C C . PRO A 1 325 ? -0.754 2.136 3.284 1.00 68.56 325 PRO A C 1
ATOM 2788 O O . PRO A 1 325 ? -0.553 2.564 4.422 1.00 68.56 325 PRO A O 1
ATOM 2791 N N . GLY A 1 326 ? -1.250 2.914 2.309 1.00 59.25 326 GLY A N 1
ATOM 2792 C CA . GLY A 1 326 ? -1.520 4.353 2.441 1.00 59.25 326 GLY A CA 1
ATOM 2793 C C . GLY A 1 326 ? -2.725 4.700 3.313 1.00 59.25 326 GLY A C 1
ATOM 2794 O O . GLY A 1 326 ? -2.587 5.460 4.266 1.00 59.25 326 GLY A O 1
ATOM 2795 N N . GLY A 1 327 ? -3.890 4.091 3.073 1.00 58.97 327 GLY A N 1
ATOM 2796 C CA . GLY A 1 327 ? -5.097 4.354 3.879 1.00 58.97 327 GLY A CA 1
ATOM 2797 C C . GLY A 1 327 ? -5.264 3.414 5.066 1.00 58.97 327 GLY A C 1
ATOM 2798 O O . GLY A 1 327 ? -6.355 3.227 5.609 1.00 58.97 327 GLY A O 1
ATOM 2799 N N . SER A 1 328 ? -4.169 2.814 5.509 1.00 57.78 328 SER A N 1
ATOM 2800 C CA . SER A 1 328 ? -4.152 1.877 6.620 1.00 57.78 328 SER A CA 1
ATOM 2801 C C . SER A 1 328 ? -4.613 2.496 7.955 1.00 57.78 328 SER A C 1
ATOM 2803 O O . SER A 1 328 ? -5.116 1.792 8.837 1.00 57.78 328 SER A O 1
ATOM 2805 N N . ASN A 1 329 ? -4.527 3.829 8.062 1.00 56.72 329 ASN A N 1
ATOM 2806 C CA . ASN A 1 329 ? -5.001 4.662 9.171 1.00 56.72 329 ASN A CA 1
ATOM 2807 C C . ASN A 1 329 ? -6.528 4.860 9.231 1.00 56.72 329 ASN A C 1
ATOM 2809 O O . ASN A 1 329 ? -7.014 5.405 10.223 1.00 56.72 329 ASN A O 1
ATOM 2813 N N . LEU A 1 330 ? -7.278 4.425 8.220 1.00 56.16 330 LEU A N 1
ATOM 2814 C CA . LEU A 1 330 ? -8.738 4.48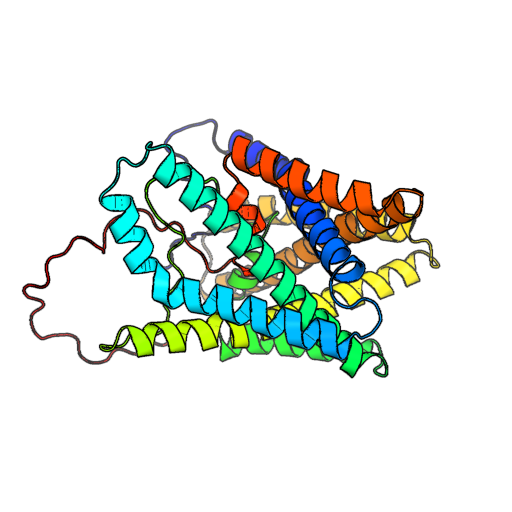6 8.209 1.00 56.16 330 LEU A CA 1
ATOM 2815 C C . LEU A 1 330 ? -9.312 3.336 9.043 1.00 56.16 330 LEU A C 1
ATOM 2817 O O . LEU A 1 330 ? -9.082 2.167 8.716 1.00 56.16 330 LEU A O 1
ATOM 2821 N N . ILE A 1 331 ? -10.040 3.640 10.120 1.00 53.94 331 ILE A N 1
ATOM 2822 C CA . ILE A 1 331 ? -10.726 2.625 10.931 1.00 53.94 331 ILE A CA 1
ATOM 2823 C C . ILE A 1 331 ? -12.232 2.718 10.661 1.00 53.94 331 ILE A C 1
ATOM 2825 O O . ILE A 1 331 ? -12.811 3.803 10.669 1.00 53.94 331 ILE A O 1
ATOM 2829 N N . MET A 1 332 ? -12.880 1.568 10.457 1.00 43.62 332 MET A N 1
ATOM 2830 C CA . MET A 1 332 ? -14.295 1.419 10.798 1.00 43.62 332 MET A CA 1
ATOM 2831 C C . MET A 1 332 ? -14.366 1.108 12.288 1.00 43.62 332 MET A C 1
ATOM 2833 O O . MET A 1 332 ? -14.308 -0.051 12.692 1.00 43.62 332 MET A O 1
ATOM 2837 N N . GLU A 1 333 ? -14.335 2.140 13.128 1.00 35.97 333 GLU A N 1
ATOM 2838 C CA . GLU A 1 333 ? -14.462 1.915 14.563 1.00 35.97 333 GLU A CA 1
ATOM 2839 C C . GLU A 1 333 ? -15.957 1.781 14.863 1.00 35.97 333 GLU A C 1
ATOM 2841 O O . GLU A 1 333 ? -16.716 2.749 14.764 1.00 35.97 333 GLU A O 1
ATOM 2846 N N . ASN A 1 334 ? -16.386 0.554 15.176 1.00 29.19 334 ASN A N 1
ATOM 2847 C CA . ASN A 1 334 ? -17.707 0.276 15.725 1.00 29.19 334 ASN A CA 1
ATOM 2848 C C . ASN A 1 334 ? -17.970 1.224 16.907 1.00 29.19 334 ASN A C 1
ATOM 2850 O O . ASN A 1 334 ? -17.244 1.208 17.898 1.00 29.19 334 ASN A O 1
ATOM 2854 N N . THR A 1 335 ? -19.024 2.037 16.769 1.00 35.28 335 THR A N 1
ATOM 2855 C CA . THR A 1 335 ? -19.985 2.439 17.810 1.00 35.28 335 THR A CA 1
ATOM 2856 C C . THR A 1 335 ? -19.427 2.698 19.217 1.00 35.28 335 THR A C 1
ATOM 2858 O O . THR A 1 335 ? -19.071 1.757 19.902 1.00 35.28 335 THR A O 1
ATOM 2861 N N . TYR A 1 336 ? -19.445 3.955 19.691 1.00 30.48 336 TYR A N 1
ATOM 2862 C CA . TYR A 1 336 ? -19.996 4.347 21.017 1.00 30.48 336 TYR A CA 1
ATOM 2863 C C . TYR A 1 336 ? -19.727 5.814 21.408 1.00 30.48 336 TYR A C 1
ATOM 2865 O O . TYR A 1 336 ? -20.351 6.302 22.347 1.00 30.48 336 TYR A O 1
ATOM 2873 N N . LYS A 1 337 ? -18.859 6.565 20.713 1.00 32.97 337 LYS A N 1
ATOM 2874 C CA . LYS A 1 337 ? -18.487 7.922 21.179 1.00 32.97 337 LYS A CA 1
ATOM 2875 C C . LYS A 1 337 ? -19.218 9.105 20.545 1.00 32.97 337 LYS A C 1
ATOM 2877 O O . LYS A 1 337 ? -19.176 10.187 21.119 1.00 32.97 337 LYS A O 1
ATOM 2882 N N . TYR A 1 338 ? -19.938 8.927 19.439 1.00 34.28 338 TYR A N 1
ATOM 2883 C CA . TYR A 1 338 ? -20.611 10.056 18.775 1.00 34.28 338 TYR A CA 1
ATOM 2884 C C . TYR A 1 338 ? -21.993 10.434 19.347 1.00 34.28 338 TYR A C 1
ATOM 2886 O O . TYR A 1 338 ? -22.550 11.441 18.924 1.00 34.28 338 TYR A O 1
ATOM 2894 N N . ASN A 1 339 ? -22.509 9.704 20.349 1.00 29.14 339 ASN A N 1
ATOM 2895 C CA . ASN A 1 339 ? -23.838 9.944 20.940 1.00 29.14 339 ASN A CA 1
ATOM 2896 C C . ASN A 1 339 ? -23.841 10.377 22.418 1.00 29.14 339 ASN A C 1
ATOM 2898 O O . ASN A 1 339 ? -24.900 10.344 23.042 1.00 29.14 339 ASN A O 1
ATOM 2902 N N . GLN A 1 340 ? -22.720 10.812 23.007 1.00 25.78 340 GLN A N 1
ATOM 2903 C CA . GLN A 1 340 ? -22.821 11.492 24.304 1.00 25.78 340 GLN A CA 1
ATOM 2904 C C . GLN A 1 340 ? -23.180 12.970 24.089 1.00 25.78 340 GLN A C 1
ATOM 2906 O O . GLN A 1 340 ? -22.389 13.698 23.483 1.00 25.78 340 GLN A O 1
ATOM 2911 N N . PRO A 1 341 ? -24.359 13.438 24.551 1.00 29.83 341 PRO A N 1
ATOM 2912 C CA . PRO A 1 341 ? -24.664 14.856 24.537 1.00 29.83 341 PRO A CA 1
ATOM 2913 C C . PRO A 1 341 ? -23.628 15.592 25.386 1.00 29.83 341 PRO A C 1
ATOM 2915 O O . PRO A 1 341 ? -23.265 15.159 26.479 1.00 29.83 341 PRO A O 1
ATOM 2918 N N . VAL A 1 342 ? -23.160 16.719 24.856 1.00 37.47 342 VAL A N 1
ATOM 2919 C CA . VAL A 1 342 ? -22.324 17.699 25.548 1.00 37.47 342 VAL A CA 1
ATOM 2920 C C . VAL A 1 342 ? -23.049 18.118 26.831 1.00 37.47 342 VAL A C 1
ATOM 2922 O O . VAL A 1 342 ? -23.958 18.943 26.801 1.00 37.47 342 VAL A O 1
ATOM 2925 N N . GLY A 1 343 ? -22.700 17.501 27.958 1.00 31.52 343 GLY A N 1
ATOM 2926 C CA . GLY A 1 343 ? -23.397 17.724 29.218 1.00 31.52 343 GLY A CA 1
ATOM 2927 C C . GLY A 1 343 ? -22.760 16.972 30.380 1.00 31.52 343 GLY A C 1
ATOM 2928 O O . GLY A 1 343 ? -23.085 15.818 30.621 1.00 31.52 343 GLY A O 1
ATOM 2929 N N . LYS A 1 344 ? -21.919 17.695 31.131 1.00 31.72 344 LYS A N 1
ATOM 2930 C CA . LYS A 1 344 ? -21.291 17.335 32.418 1.00 31.72 344 LYS A CA 1
ATOM 2931 C C . LYS A 1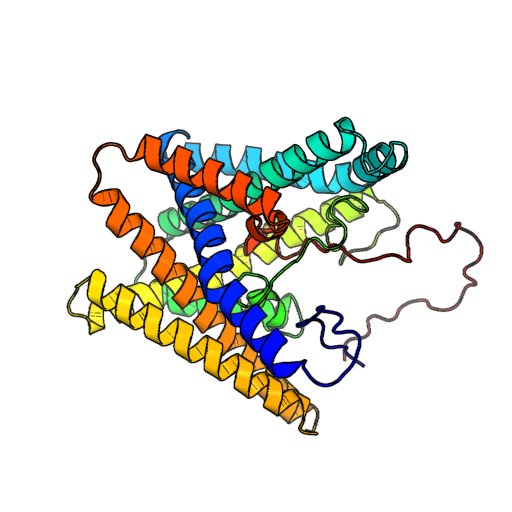 344 ? -20.147 16.314 32.361 1.00 31.72 344 LYS A C 1
ATOM 2933 O O . LYS A 1 344 ? -20.264 15.200 32.857 1.00 31.72 344 LYS A O 1
ATOM 2938 N N . THR A 1 345 ? -18.974 16.761 31.921 1.00 27.47 345 THR A N 1
ATOM 2939 C CA . THR A 1 345 ? -17.727 16.296 32.548 1.00 27.47 345 THR A CA 1
ATOM 2940 C C . THR A 1 345 ? -17.332 17.309 33.610 1.00 27.47 345 THR A C 1
ATOM 2942 O O . THR A 1 345 ? -16.953 18.438 33.292 1.00 27.47 345 THR A O 1
ATOM 2945 N N . ASN A 1 346 ? -17.485 16.902 34.869 1.00 25.27 346 ASN A N 1
ATOM 2946 C CA . ASN A 1 346 ? -16.868 17.574 35.999 1.00 25.27 346 ASN A CA 1
ATOM 2947 C C . ASN A 1 346 ? -15.367 17.731 35.732 1.00 25.27 346 ASN A C 1
ATOM 2949 O O . ASN A 1 346 ? -14.715 16.828 35.206 1.00 25.27 346 ASN A O 1
ATOM 2953 N N . PHE A 1 347 ? -14.871 18.912 36.089 1.00 27.28 347 PHE A N 1
ATOM 2954 C CA . PHE A 1 347 ? -13.491 19.159 36.474 1.00 27.28 347 PHE A CA 1
ATOM 2955 C C . PHE A 1 347 ? -12.944 17.953 37.241 1.00 27.28 347 PHE A C 1
ATOM 2957 O O . PHE A 1 347 ? -13.491 17.643 38.290 1.00 27.28 347 PHE A O 1
ATOM 2964 N N . ASP A 1 348 ? -11.968 17.255 36.659 1.00 27.94 348 ASP A N 1
ATOM 2965 C CA . ASP A 1 348 ? -10.867 16.536 37.321 1.00 27.94 348 ASP A CA 1
ATOM 2966 C C . ASP A 1 348 ? -10.251 15.552 36.322 1.00 27.94 348 ASP A C 1
ATOM 2968 O O . ASP A 1 348 ? -10.625 14.386 36.265 1.00 27.94 34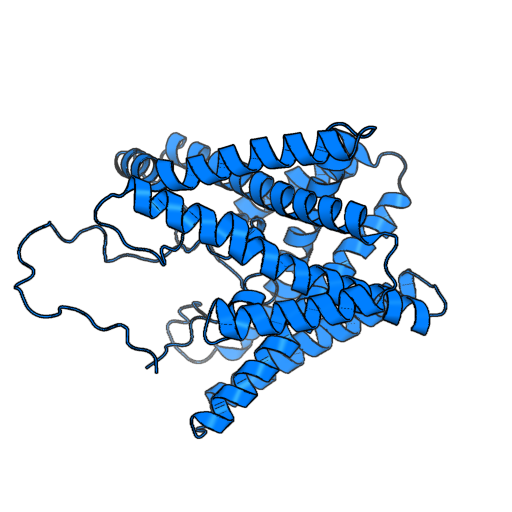8 ASP A O 1
ATOM 2972 N N . GLN A 1 349 ? -9.345 16.066 35.481 1.00 25.64 349 GLN A N 1
ATOM 2973 C CA . GLN A 1 349 ? -8.166 15.378 34.920 1.00 25.64 349 GLN A CA 1
ATOM 2974 C C . GLN A 1 349 ? -7.490 16.311 33.905 1.00 25.64 349 GLN A C 1
ATOM 2976 O O . GLN A 1 349 ? -7.517 16.136 32.688 1.00 25.64 349 GLN A O 1
ATOM 2981 N N . LEU A 1 350 ? -6.916 17.379 34.459 1.00 24.69 350 LEU A N 1
ATOM 2982 C CA . LEU A 1 350 ? -5.869 18.171 33.831 1.00 24.69 350 LEU A CA 1
ATOM 2983 C C . LEU A 1 350 ? -4.615 17.298 33.656 1.00 24.69 350 LEU A C 1
ATOM 2985 O O . LEU A 1 350 ? -4.201 16.636 34.599 1.00 24.69 350 LEU A O 1
ATOM 2989 N N . PHE A 1 351 ? -4.011 17.362 32.467 1.00 26.92 351 PHE A N 1
ATOM 2990 C CA . PHE A 1 351 ? -2.638 16.945 32.159 1.00 26.92 351 PHE A CA 1
ATOM 2991 C C . PHE A 1 351 ? -2.196 15.553 32.647 1.00 26.92 351 PHE A C 1
ATOM 2993 O O . PHE A 1 351 ? -1.532 15.420 33.667 1.00 26.92 351 PHE A O 1
ATOM 3000 N N . GLU A 1 352 ? -2.382 14.534 31.807 1.00 22.08 352 GLU A N 1
ATOM 3001 C CA . GLU A 1 352 ? -1.479 13.379 31.805 1.00 22.08 352 GLU A CA 1
ATOM 3002 C C . GLU A 1 352 ? -0.995 13.088 30.383 1.00 22.08 352 GLU A C 1
ATOM 3004 O O . GLU A 1 352 ? -1.602 12.346 29.614 1.00 22.08 352 GLU A O 1
ATOM 3009 N N . ILE A 1 353 ? 0.161 13.664 30.049 1.00 27.73 353 ILE A N 1
ATOM 3010 C CA . ILE A 1 353 ? 1.081 13.053 29.092 1.00 27.73 353 ILE A CA 1
ATOM 3011 C C . ILE A 1 353 ? 1.667 11.839 29.821 1.00 27.73 353 ILE A C 1
ATOM 3013 O O . ILE A 1 353 ? 2.648 11.959 30.551 1.00 27.73 353 ILE A O 1
ATOM 3017 N N . LYS A 1 354 ? 1.039 10.670 29.684 1.00 21.69 354 LYS A N 1
ATOM 3018 C CA . LYS A 1 354 ? 1.604 9.415 30.191 1.00 21.69 354 LYS A CA 1
ATOM 3019 C C . LYS A 1 354 ? 2.458 8.763 29.108 1.00 21.69 354 LYS A C 1
ATOM 3021 O O . LYS A 1 354 ? 1.978 7.967 28.308 1.00 21.69 354 LYS A O 1
ATOM 3026 N N . TYR A 1 355 ? 3.743 9.115 29.116 1.00 26.77 355 TYR A N 1
ATOM 3027 C CA . TYR A 1 355 ? 4.803 8.199 28.707 1.00 26.77 355 TYR A CA 1
ATOM 3028 C C . TYR A 1 355 ? 4.889 7.089 29.753 1.00 26.77 355 TYR A C 1
ATOM 3030 O O . TYR A 1 355 ? 5.196 7.403 30.895 1.00 26.77 355 TYR A O 1
ATOM 3038 N N . PHE A 1 356 ? 4.625 5.839 29.369 1.00 27.88 356 PHE A N 1
ATOM 3039 C CA . PHE A 1 356 ? 5.226 4.625 29.940 1.00 27.88 356 PHE A CA 1
ATOM 3040 C C . PHE A 1 356 ? 5.100 3.468 28.945 1.00 27.88 356 PHE A C 1
ATOM 3042 O O . PHE A 1 356 ? 3.981 3.250 28.425 1.00 27.88 356 PHE A O 1
#

Secondary structure (DSSP, 8-state):
-----S------SSS-HHHHHHHHHHHIIIIIHHHHHHHHHHHHHHHHHHS-TT-HHHHHHHHHHHHHHHHHHHHHHHHHHHHHHHTS-TT-HHHHHHHHHHHHHHHHHHHHHHHHHHHHHHHHHTTS-HHHHHHHHHHHHHHIIIII-SSGGGGG-STTT-----TTTTT---EEP-----SSHHHHHHHHHIIIIIIIHHHHHHHHHHHHHHHHHHHHHHTTT-HHHHHHHHHHHHHHHHHHHHHHHHHHHHS---HHHHHHHHHHHHHHHHHHHHHHHHHHHHHHHHHHTT-S-HHHHHHHHHHHHHHHHHHHT-GGGGGTTGGGGEE---SSSTT--S----S---------

Organism: NCBI:txid104777

pLDDT: mean 76.98, std 19.79, range [21.69, 96.44]

Radius of gyration: 21.25 Å; chains: 1; bounding box: 56×49×64 Å